Protein AF-A0A1C6FDR5-F1 (afdb_monomer)

Sequence (258 aa):
MIMMTKYDLEPIVKTYYDALEEGNILGRKCQRCGHMEFPPYLCCNTCGCLDTEWVNLNHIRGVVKQVLPTVGAFGDPDFRKAHGDYWAVEVVLPDIDPFNTSLLHIDPDKYTEFAEKIRKEDVYVKPLLIQDEDTKVLVWELEEDSEFKKIPVITKSVEKEEVSPKAEEKTADAEGKGEPVNDEIARTVIACAAEAYGVDASEITLSTDIRENLSNESMKMIVMISQIEDELDATIEIQEASLLNTIKDFVEKVKEKL

Radius of gyration: 24.1 Å; Cα contacts (8 Å, |Δi|>4): 373; chains: 1; bounding box: 49×51×71 Å

Nearest PDB structures (foldseek):
  1x3o-assembly1_A  TM=9.422E-01  e=2.679E-04  Thermus thermophilus HB8
  6lvu-assembly2_B  TM=9.183E-01  e=2.390E-04  Thermotoga maritima MSB8
  3eje-assembly1_A  TM=9.187E-01  e=5.316E-04  Escherichia coli K-12
  7pdi-assembly1_A  TM=8.844E-01  e=6.681E-04  Pseudomonas putida KT2440
  3eje-assembly4_G  TM=9.208E-01  e=6.310E-04  Escherichia coli K-12

Mean predicted aligned error: 13.98 Å

pLDDT: mean 83.67, std 20.06, range [22.05, 98.06]

Secondary structure (DSSP, 8-state):
-----S-----HHHHHHHHHHTT--EEEEETTT--EESSPPSS-TTT----EEEEE-TT--EEEEEEEE-TTS---HHHHHHH---EEEEEE-TTB--EEEEE-SB-GGGHHHHHHHHHHSPEEEEEEEEE-SS-EEEEEEESS--TTB----------------------------------HHHHHHHHHHHHHHT--GGG--TT-BIIIII---HHHHHHHHHHHHHHH-----HHHHTT--BHHHHHHHHHHH-

Structure (mmCIF, N/CA/C/O backbone):
data_AF-A0A1C6FDR5-F1
#
_entry.id   AF-A0A1C6FDR5-F1
#
loop_
_atom_site.group_PDB
_atom_site.id
_atom_site.type_symbol
_atom_site.label_atom_id
_atom_site.label_alt_id
_atom_site.label_comp_id
_atom_site.label_asym_id
_atom_site.label_entity_id
_atom_site.label_seq_id
_atom_site.pdbx_PDB_ins_code
_atom_site.Cartn_x
_atom_site.Cartn_y
_atom_site.Cartn_z
_atom_site.occupancy
_atom_site.B_iso_or_equiv
_atom_site.auth_seq_id
_atom_site.auth_comp_id
_atom_site.auth_asym_id
_atom_site.auth_atom_id
_atom_site.pdbx_PDB_model_num
ATOM 1 N N . MET A 1 1 ? -1.188 -33.695 -33.031 1.00 40.22 1 MET A N 1
ATOM 2 C CA . MET A 1 1 ? -1.212 -32.266 -33.406 1.00 40.22 1 MET A CA 1
ATOM 3 C C . MET A 1 1 ? -2.224 -31.604 -32.498 1.00 40.22 1 MET A C 1
ATOM 5 O O . MET A 1 1 ? -3.401 -31.918 -32.609 1.00 40.22 1 MET A O 1
ATOM 9 N N . ILE A 1 2 ? -1.765 -30.821 -31.526 1.00 50.19 2 ILE A N 1
ATOM 10 C CA . ILE A 1 2 ? -2.657 -30.082 -30.628 1.00 50.19 2 ILE A CA 1
ATOM 11 C C . ILE A 1 2 ? -3.242 -28.937 -31.459 1.00 50.19 2 ILE A C 1
ATOM 13 O O . ILE A 1 2 ? -2.493 -28.209 -32.108 1.00 50.19 2 ILE A O 1
ATOM 17 N N . MET A 1 3 ? -4.572 -28.842 -31.521 1.00 49.19 3 MET A N 1
ATOM 18 C CA . MET A 1 3 ? -5.258 -27.711 -32.143 1.00 49.19 3 MET A CA 1
ATOM 19 C C . MET A 1 3 ? -4.909 -26.458 -31.338 1.00 49.19 3 MET A C 1
ATOM 21 O O . MET A 1 3 ? -5.473 -26.250 -30.268 1.00 49.19 3 MET A O 1
ATOM 25 N N . MET A 1 4 ? -3.976 -25.643 -31.832 1.00 45.25 4 MET A N 1
ATOM 26 C CA . MET A 1 4 ? -3.791 -24.291 -31.312 1.00 45.25 4 MET A CA 1
ATOM 27 C C . MET A 1 4 ? -5.078 -23.519 -31.596 1.00 45.25 4 MET A C 1
ATOM 29 O O . MET A 1 4 ? -5.462 -23.316 -32.752 1.00 45.25 4 MET A O 1
ATOM 33 N N . THR A 1 5 ? -5.786 -23.137 -30.539 1.00 57.25 5 THR A N 1
ATOM 34 C CA . THR A 1 5 ? -6.851 -22.144 -30.629 1.00 57.25 5 THR A CA 1
ATOM 35 C C . THR A 1 5 ? -6.268 -20.844 -31.180 1.00 57.25 5 THR A C 1
ATOM 37 O O . THR A 1 5 ? -5.080 -20.572 -31.042 1.00 57.25 5 THR A O 1
ATOM 40 N N . LYS A 1 6 ? -7.106 -20.026 -31.827 1.00 60.50 6 LYS A N 1
ATOM 41 C CA . LYS A 1 6 ? -6.729 -18.759 -32.492 1.00 60.50 6 LYS A CA 1
ATOM 42 C C . LYS A 1 6 ? -5.900 -17.797 -31.612 1.00 60.50 6 LYS A C 1
ATOM 44 O O . LYS A 1 6 ? -5.254 -16.904 -32.151 1.00 60.50 6 LYS A O 1
ATOM 49 N N . TYR A 1 7 ? -5.917 -17.996 -30.296 1.00 63.50 7 TYR A N 1
ATOM 50 C CA . TYR A 1 7 ? -5.059 -17.348 -29.313 1.00 63.50 7 TYR A CA 1
ATOM 51 C C . TYR A 1 7 ? -4.570 -18.427 -28.336 1.00 63.50 7 TYR A C 1
ATOM 53 O O . TYR A 1 7 ? -5.393 -19.164 -27.785 1.00 63.50 7 TYR A O 1
ATOM 61 N N . ASP A 1 8 ? -3.254 -18.545 -28.178 1.00 69.69 8 ASP A N 1
ATOM 62 C CA . ASP A 1 8 ? -2.611 -19.326 -27.120 1.00 69.69 8 ASP A CA 1
ATOM 63 C C . ASP A 1 8 ? -2.337 -18.347 -25.975 1.00 69.69 8 ASP A C 1
ATOM 65 O O . ASP A 1 8 ? -1.449 -17.501 -26.072 1.00 69.69 8 ASP A O 1
ATOM 69 N N . LEU A 1 9 ? -3.226 -18.331 -24.981 1.00 76.81 9 LEU A N 1
ATOM 70 C CA . LEU A 1 9 ? -3.179 -17.373 -23.878 1.00 76.81 9 LEU A CA 1
ATOM 71 C C . LEU A 1 9 ? -2.472 -18.022 -22.692 1.00 76.81 9 LEU A C 1
ATOM 73 O O . LEU A 1 9 ? -2.942 -19.026 -22.158 1.00 76.81 9 LEU A O 1
ATOM 77 N N . GLU A 1 10 ? -1.365 -17.430 -22.261 1.00 84.12 10 GLU A N 1
ATOM 78 C CA . GLU A 1 10 ? -0.638 -17.895 -21.083 1.00 84.12 10 GLU A CA 1
ATOM 79 C C . GLU A 1 10 ? -1.291 -17.428 -19.765 1.00 84.12 10 GLU A C 1
ATOM 81 O O . GLU A 1 10 ? -1.907 -16.358 -19.712 1.00 84.12 10 GLU A O 1
ATOM 86 N N . PRO A 1 11 ? -1.166 -18.201 -18.670 1.00 89.94 11 PRO A N 1
ATOM 87 C CA . PRO A 1 11 ? -1.784 -17.885 -17.383 1.00 89.94 11 PRO A CA 1
ATOM 88 C C . PRO A 1 11 ? -0.973 -16.841 -16.590 1.00 89.94 11 PRO A C 1
ATOM 90 O O . PRO A 1 11 ? -0.367 -17.148 -15.569 1.00 89.94 11 PRO A O 1
ATOM 93 N N . ILE A 1 12 ? -1.001 -15.587 -17.044 1.00 93.06 12 ILE A N 1
ATOM 94 C CA . ILE A 1 12 ? -0.184 -14.458 -16.545 1.00 93.06 12 ILE A CA 1
ATOM 95 C C . ILE A 1 12 ? -0.203 -14.314 -15.024 1.00 93.06 12 ILE A C 1
ATOM 97 O O . ILE A 1 12 ? 0.846 -14.258 -14.387 1.00 93.06 12 ILE A O 1
ATOM 101 N N . VAL A 1 13 ? -1.404 -14.264 -14.444 1.00 92.62 13 VAL A N 1
ATOM 102 C CA . VAL A 1 13 ? -1.592 -14.061 -13.003 1.00 92.62 13 VAL A CA 1
ATOM 103 C C . VAL A 1 13 ? -0.974 -15.216 -12.217 1.00 92.62 13 VAL A C 1
ATOM 105 O O . VAL A 1 13 ? -0.275 -14.983 -11.236 1.00 92.62 13 VAL A O 1
ATOM 108 N N . LYS A 1 14 ? -1.165 -16.459 -12.679 1.00 93.44 14 LYS A N 1
ATOM 109 C CA . LYS A 1 14 ? -0.572 -17.635 -12.036 1.00 93.44 14 LYS A CA 1
ATOM 110 C C . LYS A 1 14 ? 0.954 -17.568 -12.096 1.00 93.44 14 LYS A C 1
ATOM 112 O O . LYS A 1 14 ? 1.588 -17.700 -11.061 1.00 93.44 14 LYS A O 1
ATOM 117 N N . THR A 1 15 ? 1.525 -17.302 -13.273 1.00 94.75 15 THR A N 1
ATOM 118 C CA . THR A 1 15 ? 2.980 -17.180 -13.448 1.00 94.75 15 THR A CA 1
ATOM 119 C C . THR A 1 15 ? 3.577 -16.111 -12.533 1.00 94.75 15 THR A C 1
ATOM 121 O O . THR A 1 15 ? 4.620 -16.339 -11.929 1.00 94.75 15 THR A O 1
ATOM 124 N N . TYR A 1 16 ? 2.908 -14.963 -12.387 1.00 95.19 16 TYR A N 1
ATOM 125 C CA . TYR A 1 16 ? 3.351 -13.902 -11.485 1.00 95.19 16 TYR A CA 1
ATOM 126 C C . TYR A 1 16 ? 3.370 -14.356 -10.020 1.00 95.19 16 TYR A C 1
ATOM 128 O O . TYR A 1 16 ? 4.391 -14.212 -9.355 1.00 95.19 16 TYR A O 1
ATOM 136 N N . TYR A 1 17 ? 2.284 -14.952 -9.519 1.00 93.12 17 TYR A N 1
ATOM 137 C CA . TYR A 1 17 ? 2.233 -15.415 -8.128 1.00 93.12 17 TYR A CA 1
ATOM 138 C C . TYR A 1 17 ? 3.118 -16.638 -7.857 1.00 93.12 17 TYR A C 1
ATOM 140 O O . TYR A 1 17 ? 3.631 -16.756 -6.745 1.00 93.12 17 TYR A O 1
ATOM 148 N N . ASP A 1 18 ? 3.316 -17.529 -8.830 1.00 93.94 18 ASP A N 1
ATOM 149 C CA . ASP A 1 18 ? 4.297 -18.617 -8.729 1.00 93.94 18 ASP A CA 1
ATOM 150 C C . ASP A 1 18 ? 5.712 -18.032 -8.588 1.00 93.94 18 ASP A C 1
ATOM 152 O O . ASP A 1 18 ? 6.460 -18.424 -7.701 1.00 93.94 18 ASP A O 1
ATOM 156 N N . ALA A 1 19 ? 6.063 -17.028 -9.398 1.00 93.88 19 ALA A N 1
ATOM 157 C CA . ALA A 1 19 ? 7.356 -16.361 -9.291 1.00 93.88 19 ALA A CA 1
ATOM 158 C C . ALA A 1 19 ? 7.522 -15.636 -7.949 1.00 93.88 19 ALA A C 1
ATOM 160 O O . ALA A 1 19 ? 8.585 -15.734 -7.337 1.00 93.88 19 ALA A O 1
ATOM 161 N N . LEU A 1 20 ? 6.468 -14.972 -7.456 1.00 93.38 20 LEU A N 1
ATOM 162 C CA . LEU A 1 20 ? 6.491 -14.349 -6.134 1.00 93.38 20 LEU A CA 1
ATOM 163 C C . LEU A 1 20 ? 6.767 -15.372 -5.030 1.00 93.38 20 LEU A C 1
ATOM 165 O O . LEU A 1 20 ? 7.449 -15.011 -4.083 1.00 93.38 20 LEU A O 1
ATOM 169 N N . GLU A 1 21 ? 6.281 -16.616 -5.142 1.00 90.81 21 GLU A N 1
ATOM 170 C CA . GLU A 1 21 ? 6.572 -17.710 -4.193 1.00 90.81 21 GLU A CA 1
ATOM 171 C C . GLU A 1 21 ? 8.073 -18.023 -4.152 1.00 90.81 21 GLU A C 1
ATOM 173 O O . GLU A 1 21 ? 8.668 -18.194 -3.093 1.00 90.81 21 GLU A O 1
ATOM 178 N N . GLU A 1 22 ? 8.713 -18.015 -5.319 1.00 92.00 22 GLU A N 1
ATOM 179 C CA . GLU A 1 22 ? 10.147 -18.256 -5.485 1.00 92.00 22 GLU A CA 1
ATOM 180 C C . GLU A 1 22 ? 11.015 -17.039 -5.111 1.00 92.00 22 GLU A C 1
ATOM 182 O O . GLU A 1 22 ? 12.231 -17.055 -5.312 1.00 92.00 22 GLU A O 1
ATOM 187 N N . GLY A 1 23 ? 10.410 -15.966 -4.590 1.00 91.56 23 GLY A N 1
ATOM 188 C CA . GLY A 1 23 ? 11.104 -14.724 -4.250 1.00 91.56 23 GLY A CA 1
ATOM 189 C C . GLY A 1 23 ? 11.430 -13.850 -5.466 1.00 91.56 23 GLY A C 1
ATOM 190 O O . GLY A 1 23 ? 12.292 -12.974 -5.386 1.00 91.56 23 GLY A O 1
ATOM 191 N N . ASN A 1 24 ? 10.770 -14.092 -6.601 1.00 94.12 24 ASN A N 1
ATOM 192 C CA . ASN A 1 24 ? 10.984 -13.380 -7.853 1.00 94.12 24 ASN A CA 1
ATOM 193 C C . ASN A 1 24 ? 9.825 -12.436 -8.178 1.00 94.12 24 ASN A C 1
ATOM 195 O O . ASN A 1 24 ? 8.652 -12.781 -8.102 1.00 94.12 24 ASN A O 1
ATOM 199 N N . ILE A 1 25 ? 10.168 -11.241 -8.634 1.00 95.44 25 ILE A N 1
ATOM 200 C CA . ILE A 1 25 ? 9.240 -10.218 -9.089 1.00 95.44 25 ILE A CA 1
ATOM 201 C C . ILE A 1 25 ? 9.363 -10.145 -10.596 1.00 95.44 25 ILE A C 1
ATOM 203 O O . ILE A 1 25 ? 10.441 -9.881 -11.133 1.00 95.44 25 ILE A O 1
ATOM 207 N N . LEU A 1 26 ? 8.247 -10.366 -11.279 1.00 95.94 26 LEU A N 1
ATOM 208 C CA . LEU A 1 26 ? 8.199 -10.349 -12.731 1.00 95.94 26 LEU A CA 1
ATOM 209 C C . LEU A 1 26 ? 7.323 -9.210 -13.247 1.00 95.94 26 LEU A C 1
ATOM 211 O O . LEU A 1 26 ? 6.248 -8.942 -12.715 1.00 95.94 26 LEU A O 1
ATOM 215 N N . GLY A 1 27 ? 7.776 -8.582 -14.327 1.00 95.94 27 GLY A N 1
ATOM 216 C CA . GLY A 1 27 ? 6.953 -7.763 -15.214 1.00 95.94 27 GLY A CA 1
ATOM 217 C C . GLY A 1 27 ? 6.926 -8.363 -16.614 1.00 95.94 27 GLY A C 1
ATOM 218 O O . GLY A 1 27 ? 7.471 -9.449 -16.847 1.00 95.94 27 GLY A O 1
ATOM 219 N N . ARG A 1 28 ? 6.335 -7.645 -17.571 1.00 95.94 28 ARG A N 1
ATOM 220 C CA . ARG A 1 28 ? 6.354 -8.052 -18.983 1.00 95.94 28 ARG A CA 1
ATOM 221 C C . ARG A 1 28 ? 6.866 -6.951 -19.886 1.00 95.94 28 ARG A C 1
ATOM 223 O O . ARG A 1 28 ? 6.346 -5.847 -19.859 1.00 95.94 28 ARG A O 1
ATOM 230 N N . LYS A 1 29 ? 7.815 -7.264 -20.760 1.00 96.75 29 LYS A N 1
ATOM 231 C CA . LYS A 1 29 ? 8.329 -6.327 -21.757 1.00 96.75 29 LYS A CA 1
ATOM 232 C C . LYS A 1 29 ? 7.673 -6.543 -23.107 1.00 96.75 29 LYS A C 1
ATOM 234 O O . LYS A 1 29 ? 7.691 -7.647 -23.650 1.00 96.75 29 LYS A O 1
ATOM 239 N N . CYS A 1 30 ? 7.144 -5.481 -23.697 1.00 96.69 30 CYS A N 1
ATOM 240 C CA . CYS A 1 30 ? 6.608 -5.510 -25.048 1.00 96.69 30 CYS A CA 1
ATOM 241 C C . CYS A 1 30 ? 7.713 -5.686 -26.096 1.00 96.69 30 CYS A C 1
ATOM 243 O O . CYS A 1 30 ? 8.581 -4.825 -26.235 1.00 96.69 30 CYS A O 1
ATOM 245 N N . GLN A 1 31 ? 7.615 -6.734 -26.921 1.00 95.94 31 GLN A N 1
ATOM 246 C CA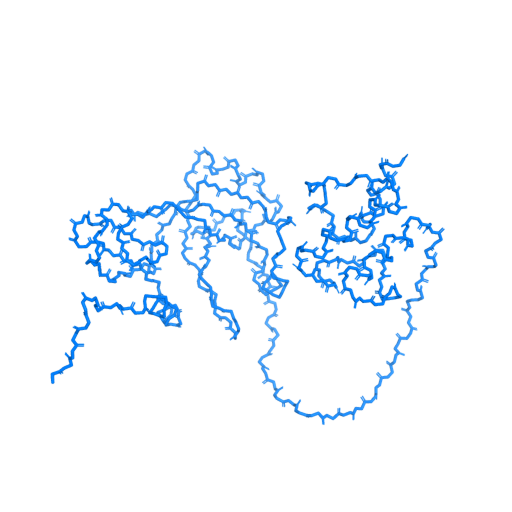 . GLN A 1 31 ? 8.570 -6.989 -28.009 1.00 95.94 31 GLN A CA 1
ATOM 247 C C . GLN A 1 31 ? 8.485 -5.959 -29.145 1.00 95.94 31 GLN A C 1
ATOM 249 O O . GLN A 1 31 ? 9.426 -5.790 -29.916 1.00 95.94 31 GLN A O 1
ATOM 254 N N . ARG A 1 32 ? 7.359 -5.243 -29.260 1.00 96.50 32 ARG A N 1
ATOM 255 C CA . ARG A 1 32 ? 7.149 -4.244 -30.317 1.00 96.50 32 ARG A CA 1
ATOM 256 C C . ARG A 1 32 ? 7.697 -2.867 -29.963 1.00 96.50 32 ARG A C 1
ATOM 258 O O . ARG A 1 32 ? 8.344 -2.248 -30.799 1.00 96.50 32 ARG A O 1
ATOM 265 N N . CYS A 1 33 ? 7.363 -2.354 -28.781 1.00 96.81 33 CYS A N 1
ATOM 266 C CA . CYS A 1 33 ? 7.676 -0.971 -28.402 1.00 96.81 33 CYS A CA 1
ATOM 267 C C . CYS A 1 33 ? 8.644 -0.851 -27.220 1.00 96.81 33 CYS A C 1
ATOM 269 O O . CYS A 1 33 ? 9.087 0.250 -26.922 1.00 96.81 33 CYS A O 1
ATOM 271 N N . GLY A 1 34 ? 8.985 -1.960 -26.559 1.00 96.25 34 GLY A N 1
ATOM 272 C CA . GLY A 1 34 ? 9.912 -1.981 -25.429 1.00 96.25 34 GLY A CA 1
ATOM 273 C C . GLY A 1 34 ? 9.320 -1.558 -24.084 1.00 96.25 34 GLY A C 1
ATOM 274 O O . GLY A 1 34 ? 9.999 -1.763 -23.083 1.00 96.25 34 GLY A O 1
ATOM 275 N N . HIS A 1 35 ? 8.092 -1.026 -24.048 1.00 96.94 35 HIS A N 1
ATOM 276 C CA . HIS A 1 35 ? 7.404 -0.660 -22.806 1.00 96.94 35 HIS A CA 1
ATOM 277 C C . HIS A 1 35 ? 7.226 -1.866 -21.877 1.00 96.94 35 HIS A C 1
ATOM 279 O O . HIS A 1 35 ? 7.051 -2.999 -22.345 1.00 96.94 35 HIS A O 1
ATOM 285 N N . MET A 1 36 ? 7.284 -1.609 -20.574 1.00 96.81 36 MET A N 1
ATOM 286 C CA . MET A 1 36 ? 7.238 -2.615 -19.527 1.00 96.81 36 MET A CA 1
ATOM 287 C C . MET A 1 36 ? 5.907 -2.528 -18.778 1.00 96.81 36 MET A C 1
ATOM 289 O O . MET A 1 36 ? 5.551 -1.496 -18.228 1.00 96.81 36 MET A O 1
ATOM 293 N N . GLU A 1 37 ? 5.191 -3.641 -18.722 1.00 95.81 37 GLU A N 1
ATOM 294 C CA . GLU A 1 37 ? 3.940 -3.789 -17.993 1.00 95.81 37 GLU A CA 1
ATOM 295 C C . GLU A 1 37 ? 4.217 -4.309 -16.587 1.00 95.81 37 GLU A C 1
ATOM 297 O O . GLU A 1 37 ? 4.761 -5.412 -16.407 1.00 95.81 37 GLU A O 1
ATOM 302 N N . PHE A 1 38 ? 3.811 -3.525 -15.595 1.00 95.62 38 PHE A N 1
ATOM 303 C CA . PHE A 1 38 ? 3.8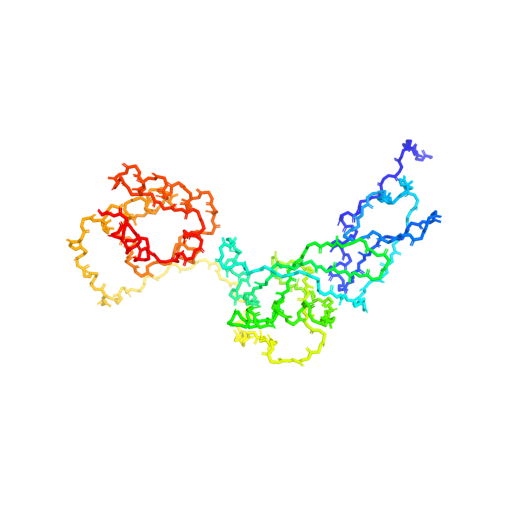21 -3.925 -14.201 1.00 95.62 38 PHE A CA 1
ATOM 304 C C . PHE A 1 38 ? 2.698 -3.209 -13.420 1.00 95.62 38 PHE A C 1
ATOM 306 O O . PHE A 1 38 ? 2.637 -1.982 -13.462 1.00 95.62 38 PHE A O 1
ATOM 313 N N . PRO A 1 39 ? 1.825 -3.934 -12.691 1.00 92.50 39 PRO A N 1
ATOM 314 C CA . PRO A 1 39 ? 1.689 -5.395 -12.676 1.00 92.50 39 PRO A CA 1
ATOM 315 C C . PRO A 1 39 ? 1.480 -5.990 -14.085 1.00 92.50 39 PRO A C 1
ATOM 317 O O . PRO A 1 39 ? 1.126 -5.265 -15.013 1.00 92.50 39 PRO A O 1
ATOM 320 N N . PRO A 1 40 ? 1.758 -7.285 -14.305 1.00 92.81 40 PRO A N 1
ATOM 321 C CA . PRO A 1 40 ? 1.794 -7.840 -15.655 1.00 92.81 40 PRO A CA 1
ATOM 322 C C . PRO A 1 40 ? 0.396 -7.907 -16.300 1.00 92.81 40 PRO A C 1
ATOM 324 O O . PRO A 1 40 ? -0.509 -8.561 -15.781 1.00 92.81 40 PRO A O 1
ATOM 327 N N . TYR A 1 41 ? 0.245 -7.289 -17.476 1.00 91.12 41 TYR A N 1
ATOM 328 C CA . TYR A 1 41 ? -0.981 -7.298 -18.290 1.00 91.12 41 TYR A CA 1
ATOM 329 C C . TYR A 1 41 ? -0.910 -8.273 -19.476 1.00 91.12 41 TYR A C 1
ATOM 331 O O . TYR A 1 41 ? 0.159 -8.737 -19.866 1.00 91.12 41 TYR A O 1
ATOM 339 N N . LEU A 1 42 ? -2.068 -8.581 -20.075 1.00 89.69 42 LEU A N 1
ATOM 340 C CA . LEU A 1 42 ? -2.168 -9.450 -21.259 1.00 89.69 42 LEU A CA 1
ATOM 341 C C . LEU A 1 42 ? -1.613 -8.821 -22.536 1.00 89.69 42 LEU A C 1
ATOM 343 O O . LEU A 1 42 ? -1.036 -9.510 -23.374 1.00 89.69 42 LEU A O 1
ATOM 347 N N . CYS A 1 43 ? -1.826 -7.527 -22.710 1.00 91.75 43 CYS A N 1
ATOM 348 C CA . CYS A 1 43 ? -1.329 -6.779 -23.848 1.00 91.75 43 CYS A CA 1
ATOM 349 C C . CYS A 1 43 ? -0.588 -5.547 -23.355 1.00 91.75 43 CYS A C 1
ATOM 351 O O . CYS A 1 43 ? -0.802 -5.083 -22.239 1.00 91.75 43 CYS A O 1
ATOM 353 N N . CYS A 1 44 ? 0.266 -5.015 -24.221 1.00 95.00 44 CYS A N 1
ATOM 354 C CA . CYS A 1 44 ? 0.917 -3.751 -23.953 1.00 95.00 44 CYS A CA 1
ATOM 355 C C . CYS A 1 44 ? -0.112 -2.608 -23.950 1.00 95.00 44 CYS A C 1
ATOM 357 O O . CYS A 1 44 ? -0.749 -2.367 -24.980 1.00 95.00 44 CYS A O 1
ATOM 359 N N . ASN A 1 45 ? -0.229 -1.874 -22.848 1.00 94.38 45 ASN A N 1
ATOM 360 C CA . ASN A 1 45 ? -1.108 -0.720 -22.685 1.00 94.38 45 ASN A CA 1
ATOM 361 C C . ASN A 1 45 ? -0.702 0.456 -23.587 1.00 94.38 45 ASN A C 1
ATOM 363 O O . ASN A 1 45 ? -1.557 1.227 -24.018 1.00 94.38 45 ASN A O 1
ATOM 367 N N . THR A 1 46 ? 0.573 0.554 -23.982 1.00 96.00 46 THR A N 1
ATOM 368 C CA . THR A 1 46 ? 1.039 1.600 -24.908 1.00 96.00 46 THR A CA 1
ATOM 369 C C . THR A 1 46 ? 0.648 1.346 -26.369 1.00 96.00 46 THR A C 1
ATOM 371 O O . THR A 1 46 ? 0.282 2.276 -27.085 1.00 96.00 46 THR A O 1
ATOM 374 N N . CYS A 1 47 ? 0.776 0.106 -26.868 1.00 96.44 47 CYS A N 1
ATOM 375 C CA . CYS A 1 47 ? 0.666 -0.182 -28.312 1.00 96.44 47 CYS A CA 1
ATOM 376 C C . CYS A 1 47 ? -0.273 -1.339 -28.696 1.00 96.44 47 CYS A C 1
ATOM 378 O O . CYS A 1 47 ? -0.385 -1.673 -29.880 1.00 96.44 47 CYS A O 1
ATOM 380 N N . GLY A 1 48 ? -0.909 -1.989 -27.719 1.00 93.94 48 GLY A N 1
ATOM 381 C CA . GLY A 1 48 ? -1.836 -3.107 -27.915 1.00 93.94 48 GLY A CA 1
ATOM 382 C C . GLY A 1 48 ? -1.187 -4.414 -28.385 1.00 93.94 48 GLY A C 1
ATOM 383 O O . GLY A 1 48 ? -1.888 -5.328 -28.816 1.00 93.94 48 GLY A O 1
ATOM 384 N N . CYS A 1 49 ? 0.146 -4.522 -28.368 1.00 93.12 49 CYS A N 1
ATOM 385 C CA . CYS A 1 49 ? 0.846 -5.743 -28.769 1.00 93.12 49 CYS A CA 1
ATOM 386 C C . CYS A 1 49 ? 0.643 -6.855 -27.732 1.00 93.12 49 CYS A C 1
ATOM 388 O O . CYS A 1 49 ? 0.844 -6.627 -26.543 1.00 93.12 49 CYS A O 1
ATOM 390 N N . LEU A 1 50 ? 0.281 -8.052 -28.198 1.00 91.38 50 LEU A N 1
ATOM 391 C CA . LEU A 1 50 ? 0.164 -9.257 -27.365 1.00 91.38 50 LEU A CA 1
ATOM 392 C C . LEU A 1 50 ? 1.510 -9.974 -27.184 1.00 91.38 50 LEU A C 1
ATOM 394 O O . LEU A 1 50 ? 1.692 -10.712 -26.224 1.00 91.38 50 LEU A O 1
ATOM 398 N N . ASP A 1 51 ? 2.456 -9.742 -28.097 1.00 92.00 51 ASP A N 1
ATOM 399 C CA . ASP A 1 51 ? 3.797 -10.319 -28.025 1.00 92.00 51 ASP A CA 1
ATOM 400 C C . ASP A 1 51 ? 4.639 -9.569 -26.983 1.00 92.00 51 ASP A C 1
ATOM 402 O O . ASP A 1 51 ? 5.021 -8.402 -27.169 1.00 92.00 51 ASP A O 1
ATOM 406 N N . THR A 1 52 ? 4.834 -10.224 -25.844 1.00 93.19 52 THR A N 1
ATOM 407 C CA . THR A 1 52 ? 5.501 -9.698 -24.653 1.00 93.19 52 THR A CA 1
ATOM 408 C C . THR A 1 52 ? 6.279 -10.826 -23.974 1.00 93.19 52 THR A C 1
ATOM 410 O O . THR A 1 52 ? 5.828 -11.970 -23.967 1.00 93.19 52 THR A O 1
ATOM 413 N N . GLU A 1 53 ? 7.422 -10.506 -23.371 1.00 95.06 53 GLU A N 1
ATOM 414 C CA . GLU A 1 53 ? 8.281 -11.474 -22.677 1.00 95.06 53 GLU A CA 1
ATOM 415 C C . GLU A 1 53 ? 8.380 -11.172 -21.179 1.00 95.06 53 GLU A C 1
ATOM 417 O O . GLU A 1 53 ? 8.270 -10.018 -20.763 1.00 95.06 53 GLU A O 1
ATOM 422 N N . TRP A 1 54 ? 8.611 -12.202 -20.367 1.00 96.50 54 TRP A N 1
ATOM 423 C CA . TRP A 1 54 ? 8.837 -12.048 -18.932 1.00 96.50 54 TRP A CA 1
ATOM 424 C C . TRP A 1 54 ? 10.202 -11.429 -18.639 1.00 96.50 54 TRP A C 1
ATOM 426 O O . TRP A 1 54 ? 11.211 -11.784 -19.245 1.00 96.50 54 TRP A O 1
ATOM 436 N N . VAL A 1 55 ? 10.233 -10.528 -17.663 1.00 95.94 55 VAL A N 1
ATOM 437 C CA . VAL A 1 55 ? 11.432 -9.790 -17.254 1.00 95.94 55 VAL A CA 1
ATOM 438 C C . VAL A 1 55 ? 11.515 -9.725 -15.736 1.00 95.94 55 VAL A C 1
ATOM 440 O O . VAL A 1 55 ? 10.506 -9.530 -15.059 1.00 95.94 55 VAL A O 1
ATOM 443 N N . ASN A 1 56 ? 12.723 -9.908 -15.202 1.00 95.44 56 ASN A N 1
ATOM 444 C CA . ASN A 1 56 ? 12.981 -9.891 -13.765 1.00 95.44 56 ASN A CA 1
ATOM 445 C C . ASN A 1 56 ? 13.103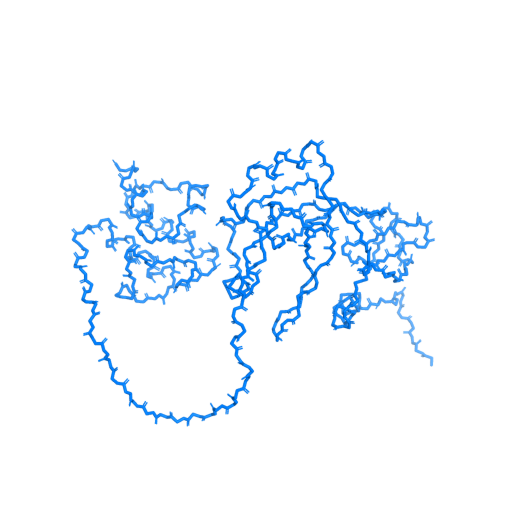 -8.449 -13.251 1.00 95.44 56 ASN A C 1
ATOM 447 O O . ASN A 1 56 ? 13.838 -7.645 -13.824 1.00 95.44 56 ASN A O 1
ATOM 451 N N . LEU A 1 57 ? 12.401 -8.154 -12.159 1.00 96.06 57 LEU A N 1
ATOM 452 C CA . LEU A 1 57 ? 12.349 -6.848 -11.506 1.00 96.06 57 LEU A CA 1
ATOM 453 C C . LEU A 1 57 ? 12.818 -6.901 -10.041 1.00 96.06 57 LEU A C 1
ATOM 455 O O . LEU A 1 57 ? 12.574 -5.959 -9.295 1.00 96.06 57 LEU A O 1
ATOM 459 N N . ASN A 1 58 ? 13.506 -7.963 -9.606 1.00 93.69 58 ASN A N 1
ATOM 460 C CA . ASN A 1 58 ? 13.872 -8.191 -8.196 1.00 93.69 58 ASN A CA 1
ATOM 461 C C . ASN A 1 58 ? 14.652 -7.028 -7.564 1.00 93.69 58 ASN A C 1
ATOM 463 O O . ASN A 1 58 ? 14.582 -6.807 -6.359 1.00 93.69 58 ASN A O 1
ATOM 467 N N . HIS A 1 59 ? 15.419 -6.301 -8.374 1.00 93.25 59 HIS A N 1
ATOM 468 C CA . HIS A 1 59 ? 16.267 -5.193 -7.935 1.00 93.25 59 HIS A CA 1
ATOM 469 C C . HIS A 1 59 ? 15.848 -3.857 -8.551 1.00 93.25 59 HIS A C 1
ATOM 471 O O . HIS A 1 59 ? 16.660 -2.933 -8.631 1.00 93.25 59 HIS A O 1
ATOM 477 N N . ILE A 1 60 ? 14.607 -3.756 -9.038 1.00 95.81 60 ILE A N 1
ATOM 478 C CA . ILE A 1 60 ? 14.113 -2.490 -9.565 1.00 95.81 60 ILE A CA 1
ATOM 479 C C . ILE A 1 60 ? 14.011 -1.463 -8.438 1.00 95.81 60 ILE A C 1
ATOM 481 O O . ILE A 1 60 ? 13.704 -1.792 -7.294 1.00 95.81 60 ILE A O 1
ATOM 485 N N . ARG A 1 61 ? 14.278 -0.207 -8.777 1.00 96.50 61 ARG A N 1
ATOM 486 C CA . ARG A 1 61 ? 14.135 0.930 -7.871 1.00 96.50 61 ARG A CA 1
ATOM 487 C C . ARG A 1 61 ? 12.992 1.792 -8.364 1.00 96.50 61 ARG A C 1
ATOM 489 O O . ARG A 1 61 ? 12.891 2.041 -9.566 1.00 96.50 61 ARG A O 1
ATOM 496 N N . GLY A 1 62 ? 12.155 2.232 -7.437 1.00 97.12 62 GLY A N 1
ATOM 497 C CA . GLY A 1 62 ? 11.049 3.132 -7.716 1.00 97.12 62 GLY A CA 1
ATOM 498 C C . GLY A 1 62 ? 11.187 4.461 -7.017 1.00 97.12 62 GLY A C 1
ATOM 499 O O . GLY A 1 62 ? 11.971 4.605 -6.083 1.00 97.12 62 GLY A O 1
ATOM 500 N N . VAL A 1 63 ? 10.402 5.424 -7.479 1.00 98.06 63 VAL A N 1
ATOM 501 C CA . VAL A 1 63 ? 10.261 6.731 -6.845 1.00 98.06 63 VAL A CA 1
ATOM 502 C C . VAL A 1 63 ? 8.814 6.912 -6.426 1.00 98.06 63 VAL A C 1
ATOM 504 O O . VAL A 1 63 ? 7.906 6.727 -7.239 1.00 98.06 63 VAL A O 1
ATOM 507 N N . VAL A 1 64 ? 8.597 7.292 -5.171 1.00 97.88 64 VAL A N 1
ATOM 508 C CA . VAL A 1 64 ? 7.263 7.645 -4.674 1.00 97.88 64 VAL A CA 1
ATOM 509 C C . VAL A 1 64 ? 6.891 9.029 -5.195 1.00 97.88 64 VAL A C 1
ATOM 511 O O . VAL A 1 64 ? 7.666 9.972 -5.038 1.00 97.88 64 VAL A O 1
ATOM 514 N N . LYS A 1 65 ? 5.713 9.165 -5.812 1.00 96.56 65 LYS A N 1
ATOM 515 C CA . LYS A 1 65 ? 5.207 10.454 -6.324 1.00 96.56 65 LYS A CA 1
ATOM 516 C C . LYS A 1 65 ? 4.021 11.000 -5.544 1.00 96.56 65 LYS A C 1
ATOM 518 O O . LYS A 1 65 ? 3.870 12.217 -5.437 1.00 96.56 65 LYS A O 1
ATOM 523 N N . GLN A 1 66 ? 3.237 10.123 -4.932 1.00 95.50 66 GLN A N 1
ATOM 524 C CA . GLN A 1 66 ? 2.135 10.500 -4.059 1.00 95.50 66 GLN A CA 1
ATOM 525 C C . GLN A 1 66 ? 2.049 9.533 -2.881 1.00 95.50 66 GLN A C 1
ATOM 527 O O . GLN A 1 66 ? 2.388 8.360 -3.014 1.00 95.50 66 GLN A O 1
ATOM 532 N N . VAL A 1 67 ? 1.586 10.033 -1.737 1.00 94.88 67 VAL A N 1
ATOM 533 C CA . VAL A 1 67 ? 1.330 9.249 -0.527 1.00 94.88 67 VAL A CA 1
ATOM 534 C C . VAL A 1 67 ? -0.011 9.656 0.072 1.00 94.88 67 VAL A C 1
ATOM 536 O O . VAL A 1 67 ? -0.378 10.832 0.034 1.00 94.88 67 VAL A O 1
ATOM 539 N N . LEU A 1 68 ? -0.739 8.684 0.610 1.00 91.62 68 LEU A N 1
ATOM 540 C CA . LEU A 1 68 ? -1.998 8.854 1.321 1.00 91.62 68 LEU A CA 1
ATOM 541 C C . LEU A 1 68 ? -1.978 7.989 2.591 1.00 91.62 68 LEU A C 1
ATOM 543 O O . LEU A 1 68 ? -1.576 6.822 2.527 1.00 91.62 68 LEU A O 1
ATOM 547 N N . PRO A 1 69 ? -2.423 8.524 3.740 1.00 87.00 69 PRO A N 1
ATOM 548 C CA . PRO A 1 69 ? -2.480 7.761 4.972 1.00 87.00 69 PRO A CA 1
ATOM 549 C C . PRO A 1 69 ? -3.665 6.793 4.907 1.00 87.00 69 PRO A C 1
ATOM 551 O O . PRO A 1 69 ? -4.726 7.126 4.378 1.00 87.00 69 PRO A O 1
ATOM 554 N N . THR A 1 70 ? -3.514 5.600 5.477 1.00 80.56 70 THR A N 1
ATOM 555 C CA . THR A 1 70 ? -4.560 4.561 5.476 1.00 80.56 70 THR A CA 1
ATOM 556 C C . THR A 1 70 ? -5.301 4.459 6.803 1.00 80.56 70 THR A C 1
ATOM 558 O O . THR A 1 70 ? -5.974 3.461 7.049 1.00 80.56 70 THR A O 1
ATOM 561 N N . VAL A 1 71 ? -5.220 5.495 7.644 1.00 68.06 71 VAL A N 1
ATOM 562 C CA . VAL A 1 71 ? -5.890 5.559 8.957 1.00 68.06 71 VAL A CA 1
ATOM 563 C C . VAL A 1 71 ? -7.408 5.345 8.819 1.00 68.06 71 VAL A C 1
ATOM 565 O O . VAL A 1 71 ? -8.009 4.660 9.636 1.00 68.06 71 VAL A O 1
ATOM 568 N N . GLY A 1 72 ? -8.008 5.820 7.721 1.00 61.88 72 GLY A N 1
ATOM 569 C CA . GLY A 1 72 ? -9.418 5.586 7.381 1.00 61.88 72 GLY A CA 1
ATOM 570 C C . GLY A 1 72 ? -9.695 4.376 6.481 1.00 61.88 72 GLY A C 1
ATOM 571 O O . GLY A 1 72 ? -10.854 4.076 6.200 1.00 61.88 72 GLY A O 1
ATOM 572 N N . ALA A 1 73 ? -8.656 3.696 5.992 1.00 66.31 73 ALA A N 1
ATOM 573 C CA . ALA A 1 73 ? -8.813 2.497 5.183 1.00 66.31 73 ALA A CA 1
ATOM 574 C C . ALA A 1 73 ? -8.871 1.282 6.108 1.00 66.31 73 ALA A C 1
ATOM 576 O O . ALA A 1 73 ? -8.020 1.104 6.983 1.00 66.31 73 ALA A O 1
ATOM 577 N N . PHE A 1 74 ? -9.876 0.440 5.905 1.00 65.19 74 PHE A N 1
ATOM 578 C CA . PHE A 1 74 ? -10.064 -0.782 6.669 1.00 65.19 74 PHE A CA 1
ATOM 579 C C . PHE A 1 74 ? -9.074 -1.857 6.208 1.00 65.19 74 PHE A C 1
ATOM 581 O O . PHE A 1 74 ? -9.414 -2.761 5.447 1.00 65.19 74 PHE A O 1
ATOM 588 N N . GLY A 1 75 ? -7.813 -1.701 6.607 1.00 74.81 75 GLY A N 1
ATOM 589 C CA . GLY A 1 75 ? -6.786 -2.709 6.382 1.00 74.81 75 GLY A CA 1
ATOM 590 C C . GLY A 1 75 ? -7.080 -3.990 7.159 1.00 74.81 75 GLY A C 1
ATOM 591 O O . GLY A 1 75 ? -7.823 -3.983 8.139 1.00 74.81 75 GLY A O 1
ATOM 592 N N . ASP A 1 76 ? -6.482 -5.091 6.720 1.00 82.44 76 ASP A N 1
ATOM 593 C CA . ASP A 1 76 ? -6.501 -6.348 7.460 1.00 82.44 76 ASP A CA 1
ATOM 594 C C . ASP A 1 76 ? -5.761 -6.201 8.814 1.00 82.44 76 ASP A C 1
ATOM 596 O O . ASP A 1 76 ? -4.582 -5.820 8.811 1.00 82.44 76 ASP A O 1
ATOM 600 N N . PRO A 1 77 ? -6.427 -6.418 9.971 1.00 82.62 77 PRO A N 1
ATOM 601 C CA . PRO A 1 77 ? -5.820 -6.233 11.288 1.00 82.62 77 PRO A CA 1
ATOM 602 C C . PRO A 1 77 ? -4.663 -7.193 11.552 1.00 82.62 77 PRO A C 1
ATOM 604 O O . PRO A 1 77 ? -3.664 -6.785 12.146 1.00 82.62 77 PRO A O 1
ATOM 607 N N . ASP A 1 78 ? -4.767 -8.440 11.089 1.00 85.25 78 ASP A N 1
ATOM 608 C CA . ASP A 1 78 ? -3.733 -9.452 11.297 1.00 85.25 78 ASP A CA 1
ATOM 609 C C . ASP A 1 78 ? -2.465 -9.089 10.523 1.00 85.25 78 ASP A C 1
ATOM 611 O O . ASP A 1 78 ? -1.369 -9.087 11.090 1.00 85.25 78 ASP A O 1
ATOM 615 N N . PHE A 1 79 ? -2.613 -8.646 9.273 1.00 86.56 79 PHE A N 1
ATOM 616 C CA . PHE A 1 79 ? -1.517 -8.098 8.485 1.00 86.56 79 PHE A CA 1
ATOM 617 C C . PHE A 1 79 ? -0.875 -6.882 9.164 1.00 86.56 79 PHE A C 1
ATOM 619 O O . PHE A 1 79 ? 0.348 -6.816 9.271 1.00 86.56 79 PHE A O 1
ATOM 626 N N . ARG A 1 80 ? -1.669 -5.923 9.664 1.00 86.31 80 ARG A N 1
ATOM 627 C CA . ARG A 1 80 ? -1.142 -4.728 10.353 1.00 86.31 80 ARG A CA 1
ATOM 628 C C . ARG A 1 80 ? -0.414 -5.071 11.647 1.00 86.31 80 ARG A C 1
ATOM 630 O O . ARG A 1 80 ? 0.613 -4.473 11.958 1.00 86.31 80 ARG A O 1
ATOM 637 N N . LYS A 1 81 ? -0.914 -6.049 12.397 1.00 84.69 81 LYS A N 1
ATOM 638 C CA . LYS A 1 81 ? -0.271 -6.542 13.616 1.00 84.69 81 LYS A CA 1
ATOM 639 C C . LYS A 1 81 ? 1.044 -7.260 13.310 1.00 84.69 81 LYS A C 1
ATOM 641 O O .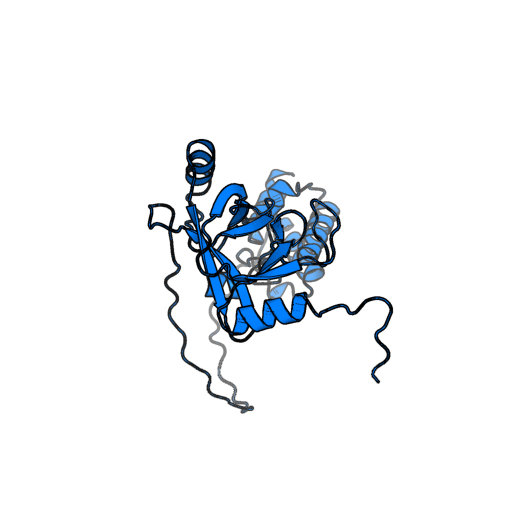 LYS A 1 81 ? 2.001 -7.118 14.070 1.00 84.69 81 LYS A O 1
ATOM 646 N N . ALA A 1 82 ? 1.087 -8.016 12.215 1.00 86.38 82 ALA A N 1
ATOM 647 C CA . ALA A 1 82 ? 2.259 -8.772 11.799 1.00 86.38 82 ALA A CA 1
ATOM 648 C C . ALA A 1 82 ? 3.334 -7.899 11.137 1.00 86.38 82 ALA A C 1
ATOM 650 O O . ALA A 1 82 ? 4.505 -8.096 11.427 1.00 86.38 82 ALA A O 1
ATOM 651 N N . HIS A 1 83 ? 2.962 -6.925 10.299 1.00 87.44 83 HIS A N 1
ATOM 652 C CA . HIS A 1 83 ? 3.900 -6.181 9.434 1.00 87.44 83 HIS A CA 1
ATOM 653 C C . HIS A 1 83 ? 3.950 -4.676 9.690 1.00 87.44 83 HIS A C 1
ATOM 655 O O . HIS A 1 83 ? 4.792 -3.974 9.126 1.00 87.44 83 HIS A O 1
ATOM 661 N N . GLY A 1 84 ? 3.088 -4.177 10.573 1.00 86.50 84 GLY A N 1
ATOM 662 C CA . GLY A 1 84 ? 2.915 -2.756 10.845 1.00 86.50 84 GLY A CA 1
ATOM 663 C C . GLY A 1 84 ? 1.894 -2.092 9.932 1.00 86.50 84 GLY A C 1
ATOM 664 O O . GLY A 1 84 ? 1.374 -2.678 8.980 1.00 86.50 84 GLY A O 1
ATOM 665 N N . ASP A 1 85 ? 1.609 -0.830 10.239 1.00 87.19 85 ASP A N 1
ATOM 666 C CA . ASP A 1 85 ? 0.780 -0.004 9.370 1.00 87.19 85 ASP A CA 1
ATOM 667 C C . ASP A 1 85 ? 1.542 0.385 8.092 1.00 87.19 85 ASP A C 1
ATOM 669 O O . ASP A 1 85 ? 2.771 0.283 8.002 1.00 87.19 85 ASP A O 1
ATOM 673 N N . TYR A 1 86 ? 0.798 0.823 7.087 1.00 91.12 86 TYR A N 1
ATOM 674 C CA . TYR A 1 86 ? 1.322 1.153 5.767 1.00 91.12 86 TYR A CA 1
ATOM 675 C C . TYR A 1 86 ? 0.723 2.456 5.252 1.00 91.12 86 TYR A C 1
ATOM 677 O O . TYR A 1 86 ? -0.240 2.969 5.799 1.00 91.12 86 TYR A O 1
ATOM 685 N N . TRP A 1 87 ? 1.279 3.013 4.180 1.00 93.12 87 TRP A N 1
ATOM 686 C CA . TRP A 1 87 ? 0.640 4.091 3.424 1.00 93.12 87 TRP A CA 1
ATOM 687 C C . TRP A 1 87 ? 0.330 3.630 2.008 1.00 93.12 87 TRP A C 1
ATOM 689 O O . TRP A 1 87 ? 1.076 2.842 1.427 1.00 93.12 87 TRP A O 1
ATOM 699 N N . ALA A 1 88 ? -0.755 4.143 1.433 1.00 93.94 88 ALA A N 1
ATOM 700 C CA . ALA A 1 88 ? -1.017 3.979 0.012 1.00 93.94 88 ALA A CA 1
ATOM 701 C C . ALA A 1 88 ? -0.144 4.976 -0.756 1.00 93.94 88 ALA A C 1
ATOM 703 O O . ALA A 1 88 ? -0.132 6.168 -0.446 1.00 93.94 88 ALA A O 1
ATOM 704 N N . VAL A 1 89 ? 0.597 4.495 -1.747 1.00 96.25 89 VAL A N 1
ATOM 705 C CA . VAL A 1 89 ? 1.538 5.297 -2.529 1.00 96.25 89 VAL A CA 1
ATOM 706 C C . VAL A 1 89 ? 1.366 5.065 -4.021 1.00 96.25 89 VAL A C 1
ATOM 708 O O . VAL A 1 89 ? 1.046 3.961 -4.451 1.00 96.25 89 VAL A O 1
ATOM 711 N N . GLU A 1 90 ? 1.641 6.101 -4.807 1.00 97.50 90 GLU A N 1
ATOM 712 C CA . GLU A 1 90 ? 1.908 5.960 -6.238 1.00 97.50 90 GLU A CA 1
ATOM 713 C C . GLU A 1 90 ? 3.421 5.815 -6.434 1.00 97.50 90 GLU A C 1
ATOM 715 O O . GLU A 1 90 ? 4.194 6.681 -6.002 1.00 97.50 90 GLU A O 1
ATOM 720 N N . VAL A 1 91 ? 3.840 4.724 -7.075 1.00 97.88 91 VAL A N 1
ATOM 721 C CA . VAL A 1 91 ? 5.244 4.432 -7.380 1.00 97.88 91 VAL A CA 1
ATOM 722 C C . VAL A 1 91 ? 5.463 4.494 -8.885 1.00 97.88 91 VAL A C 1
ATOM 724 O O . VAL A 1 91 ? 4.685 3.955 -9.671 1.00 97.88 91 VAL A O 1
ATOM 727 N N . VAL A 1 92 ? 6.564 5.131 -9.278 1.00 97.38 92 VAL A N 1
ATOM 728 C CA . VAL A 1 92 ? 7.039 5.176 -10.662 1.00 97.38 92 VAL A CA 1
ATOM 729 C C . VAL A 1 92 ? 8.312 4.351 -10.777 1.00 97.38 92 VAL A C 1
ATOM 731 O O . VAL A 1 92 ? 9.275 4.591 -10.046 1.00 97.38 92 VAL A O 1
ATOM 734 N N . LEU A 1 93 ? 8.321 3.401 -11.710 1.00 96.75 93 LEU A N 1
ATOM 735 C CA . LEU A 1 93 ? 9.482 2.580 -12.048 1.00 96.75 93 LEU A CA 1
ATOM 736 C C . LEU A 1 93 ? 9.997 2.943 -13.452 1.00 96.75 93 LEU A C 1
ATOM 738 O O . LEU A 1 93 ? 9.232 3.454 -14.269 1.00 96.75 93 LEU A O 1
ATOM 742 N N . PRO A 1 94 ? 11.279 2.685 -13.767 1.00 94.25 94 PRO A N 1
ATOM 743 C CA . PRO A 1 94 ? 11.800 2.881 -15.117 1.00 94.25 94 PRO A CA 1
ATOM 744 C C . PRO A 1 94 ? 11.001 2.097 -16.169 1.00 94.25 94 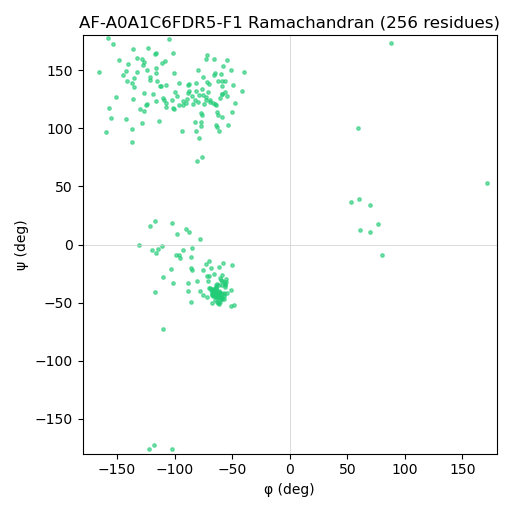PRO A C 1
ATOM 746 O O . PRO A 1 94 ? 10.775 0.900 -16.003 1.00 94.25 94 PRO A O 1
ATOM 749 N N . ASP A 1 95 ? 10.617 2.773 -17.256 1.00 92.19 95 ASP A N 1
ATOM 750 C CA . ASP A 1 95 ? 9.910 2.219 -18.425 1.00 92.19 95 ASP A CA 1
ATOM 751 C C . ASP A 1 95 ? 8.521 1.596 -18.158 1.00 92.19 95 ASP A C 1
ATOM 753 O O . ASP A 1 95 ? 7.968 0.942 -19.046 1.00 92.19 95 ASP A O 1
ATOM 757 N N . ILE A 1 96 ? 7.952 1.831 -16.971 1.00 95.94 96 ILE A N 1
ATOM 758 C CA . ILE A 1 96 ? 6.669 1.298 -16.488 1.00 95.94 96 ILE A CA 1
ATOM 759 C C . ILE A 1 96 ? 5.740 2.472 -16.144 1.00 95.94 96 ILE A C 1
ATOM 761 O O . ILE A 1 96 ? 6.186 3.484 -15.598 1.00 95.94 96 ILE A O 1
ATOM 765 N N . ASP A 1 97 ? 4.447 2.334 -16.439 1.00 95.38 97 ASP A N 1
ATOM 766 C CA . ASP A 1 97 ? 3.445 3.334 -16.055 1.00 95.38 97 ASP A CA 1
ATOM 767 C C . ASP A 1 97 ? 3.291 3.436 -14.518 1.00 95.38 97 ASP A C 1
ATOM 769 O O . ASP A 1 97 ? 3.430 2.435 -13.814 1.00 95.38 97 ASP A O 1
ATOM 773 N N . PRO A 1 98 ? 2.989 4.623 -13.956 1.00 96.12 98 PRO A N 1
ATOM 774 C CA . PRO A 1 98 ? 2.754 4.767 -12.520 1.00 96.12 98 PRO A CA 1
ATOM 775 C C . PRO A 1 98 ? 1.636 3.846 -12.026 1.00 96.12 98 PRO A C 1
ATOM 777 O O . PRO A 1 98 ? 0.603 3.694 -12.682 1.00 96.12 98 PRO A O 1
ATOM 780 N N . PHE A 1 99 ? 1.811 3.265 -10.841 1.00 95.62 99 PHE A N 1
ATOM 781 C CA . PHE A 1 99 ? 0.802 2.405 -10.229 1.00 95.62 99 PHE A CA 1
ATOM 782 C C . PHE A 1 99 ? 0.701 2.637 -8.722 1.00 95.62 99 PHE A C 1
ATOM 784 O O . PHE A 1 99 ? 1.650 3.064 -8.062 1.00 95.62 99 PHE A O 1
ATOM 791 N N . ASN A 1 100 ? -0.476 2.321 -8.181 1.00 95.19 100 ASN A N 1
ATOM 792 C CA . ASN A 1 100 ? -0.751 2.411 -6.752 1.00 95.19 100 ASN A CA 1
ATOM 793 C C . ASN A 1 100 ? -0.361 1.115 -6.039 1.00 95.19 100 ASN A C 1
ATOM 795 O O . ASN A 1 100 ? -0.631 0.019 -6.530 1.00 95.19 100 ASN A O 1
ATOM 799 N N . THR A 1 101 ? 0.248 1.244 -4.867 1.00 94.94 101 THR A N 1
ATOM 800 C CA . THR A 1 101 ? 0.732 0.130 -4.045 1.00 94.94 101 THR A CA 1
ATOM 801 C C . THR A 1 101 ? 0.874 0.562 -2.581 1.00 94.94 101 THR A C 1
ATOM 803 O O . THR A 1 101 ? 0.638 1.722 -2.248 1.00 94.94 101 THR A O 1
ATOM 806 N N . SER A 1 102 ? 1.259 -0.356 -1.694 1.00 94.56 102 SER A N 1
ATOM 807 C CA . SER A 1 102 ? 1.520 -0.064 -0.279 1.00 94.56 102 SER A CA 1
ATOM 808 C C . SER A 1 102 ? 3.007 0.174 0.005 1.00 94.56 102 SER A C 1
ATOM 810 O O . SER A 1 102 ? 3.861 -0.560 -0.501 1.00 94.56 102 SER A O 1
ATOM 812 N N . LEU A 1 103 ? 3.297 1.170 0.846 1.00 95.94 103 LEU A N 1
ATOM 813 C CA . LEU A 1 103 ? 4.606 1.462 1.436 1.00 95.94 103 LEU A CA 1
ATOM 814 C C . LEU A 1 103 ? 4.584 1.085 2.920 1.00 95.94 103 LEU A C 1
ATOM 816 O O . LEU A 1 103 ? 3.802 1.650 3.683 1.00 95.94 103 LEU A O 1
ATOM 820 N N . LEU A 1 104 ? 5.429 0.135 3.310 1.00 94.44 104 LEU A N 1
ATOM 821 C CA . LEU A 1 104 ? 5.550 -0.366 4.679 1.00 94.44 104 LEU A CA 1
ATOM 822 C C . LEU A 1 104 ? 6.813 0.159 5.363 1.00 94.44 104 LEU A C 1
ATOM 824 O O . LEU A 1 104 ? 7.642 0.843 4.757 1.00 94.44 104 LEU A O 1
ATOM 828 N N 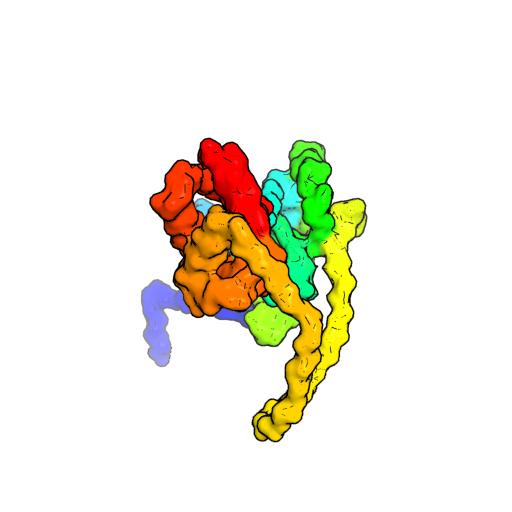. HIS A 1 105 ? 6.957 -0.208 6.640 1.00 93.25 105 HIS A N 1
ATOM 829 C CA . HIS A 1 105 ? 8.098 0.145 7.482 1.00 93.25 105 HIS A CA 1
ATOM 830 C C . HIS A 1 105 ? 8.264 1.655 7.629 1.00 93.25 105 HIS A C 1
ATOM 832 O O . HIS A 1 105 ? 9.382 2.173 7.603 1.00 93.25 105 HIS A O 1
ATOM 838 N N . ILE A 1 106 ? 7.148 2.365 7.763 1.00 90.44 106 ILE A N 1
ATOM 839 C CA . ILE A 1 106 ? 7.119 3.818 7.822 1.00 90.44 106 ILE A CA 1
ATOM 840 C C . ILE A 1 106 ? 6.477 4.295 9.119 1.00 90.44 106 ILE A C 1
ATOM 842 O O . ILE A 1 106 ? 5.576 3.650 9.648 1.00 90.44 106 ILE A O 1
ATOM 846 N N . ASP A 1 107 ? 6.976 5.400 9.667 1.00 90.62 107 ASP A N 1
ATOM 847 C CA . ASP A 1 107 ? 6.450 5.956 10.908 1.00 90.62 107 ASP A CA 1
ATOM 848 C C . ASP A 1 107 ? 5.126 6.694 10.646 1.00 90.62 107 ASP A C 1
ATOM 850 O O . ASP A 1 107 ? 5.143 7.734 9.977 1.00 90.62 107 ASP A O 1
ATOM 854 N N . PRO A 1 108 ? 3.979 6.207 11.160 1.00 86.06 108 PRO A N 1
ATOM 855 C CA . PRO A 1 108 ? 2.676 6.814 10.888 1.00 86.06 108 PRO A CA 1
ATOM 856 C C . PRO A 1 108 ? 2.598 8.281 11.338 1.00 86.06 108 PRO A C 1
ATOM 858 O O . PRO A 1 108 ? 1.964 9.097 10.667 1.00 86.06 108 PRO A O 1
ATOM 861 N N . ASP A 1 109 ? 3.320 8.648 12.400 1.00 89.56 109 ASP A N 1
ATOM 862 C CA . ASP A 1 109 ? 3.346 10.009 12.950 1.00 89.56 109 ASP A CA 1
ATOM 863 C C . ASP A 1 109 ? 4.074 11.014 12.038 1.00 89.56 109 ASP A C 1
ATOM 865 O O . ASP A 1 109 ? 3.966 12.230 12.208 1.00 89.56 109 ASP A O 1
ATOM 869 N N . LYS A 1 110 ? 4.822 10.520 11.044 1.00 92.19 110 LYS A N 1
ATOM 870 C CA . LYS A 1 110 ? 5.666 11.322 10.152 1.00 92.19 110 LYS A CA 1
ATOM 871 C C . LYS A 1 110 ? 5.020 11.650 8.810 1.00 92.19 110 LYS A C 1
ATOM 873 O O . LYS A 1 110 ? 5.683 12.210 7.935 1.00 92.19 110 LYS A O 1
ATOM 878 N N . TYR A 1 111 ? 3.728 11.359 8.648 1.00 91.56 111 TYR A N 1
ATOM 879 C CA . TYR A 1 111 ? 3.009 11.525 7.383 1.00 91.56 111 TYR A CA 1
ATOM 880 C C . TYR A 1 111 ? 3.176 12.915 6.751 1.00 91.56 111 TYR A C 1
ATOM 882 O O . TYR A 1 111 ? 3.579 13.018 5.594 1.00 91.56 111 TYR A O 1
ATOM 890 N N . THR A 1 112 ? 2.904 13.992 7.496 1.00 92.62 112 THR A N 1
ATOM 891 C CA . THR A 1 112 ? 2.940 15.363 6.953 1.00 92.62 112 THR A CA 1
ATOM 892 C C . THR A 1 112 ? 4.332 15.735 6.439 1.00 92.62 112 THR A C 1
ATOM 894 O O . THR A 1 112 ? 4.474 16.274 5.342 1.00 92.62 112 THR A O 1
ATOM 897 N N . GLU A 1 113 ? 5.365 15.402 7.209 1.00 95.44 113 GLU A N 1
ATOM 898 C CA . GLU A 1 113 ? 6.766 15.686 6.885 1.00 95.44 113 GLU A CA 1
ATOM 899 C C . GLU A 1 113 ? 7.222 14.870 5.667 1.00 95.44 113 GLU A C 1
ATOM 901 O O . GLU A 1 113 ? 7.874 15.397 4.762 1.00 95.44 113 GLU A O 1
ATOM 906 N N . PHE A 1 114 ? 6.813 13.601 5.594 1.00 95.06 114 PHE A N 1
ATOM 907 C CA . PHE A 1 114 ? 7.107 12.730 4.462 1.00 95.06 114 PHE A CA 1
ATOM 908 C C . PHE A 1 114 ? 6.399 13.181 3.179 1.00 95.06 114 PHE A C 1
ATOM 910 O O . PHE A 1 114 ? 7.014 13.250 2.113 1.00 95.06 114 PHE A O 1
ATOM 917 N N . ALA A 1 115 ? 5.122 13.558 3.275 1.00 94.69 115 ALA A N 1
ATOM 918 C CA . ALA A 1 115 ? 4.352 14.079 2.151 1.00 94.69 115 ALA A CA 1
ATOM 919 C C . ALA A 1 115 ? 4.955 15.381 1.598 1.00 94.69 115 ALA A C 1
ATOM 921 O O . ALA A 1 115 ? 4.940 15.613 0.388 1.00 94.69 115 ALA A O 1
ATOM 922 N N . GLU A 1 116 ? 5.521 16.234 2.456 1.00 96.06 116 GLU A N 1
ATOM 923 C CA . GLU A 1 116 ? 6.290 17.395 2.011 1.00 96.06 116 GLU A CA 1
ATOM 924 C C . GLU A 1 116 ? 7.610 17.022 1.333 1.00 96.06 116 GLU A C 1
ATOM 926 O O . GLU A 1 116 ? 7.980 17.668 0.350 1.00 96.06 116 GLU A O 1
ATOM 931 N N . LYS A 1 117 ? 8.318 16.009 1.845 1.00 95.06 117 LYS A N 1
ATOM 932 C CA . LYS A 1 117 ? 9.585 15.524 1.282 1.00 95.06 117 LYS A CA 1
ATOM 933 C C . LYS A 1 117 ? 9.403 15.035 -0.153 1.00 95.06 117 LYS A C 1
ATOM 935 O O . LYS A 1 117 ? 10.089 15.532 -1.039 1.00 95.06 117 LYS A O 1
ATOM 940 N N . ILE A 1 118 ? 8.399 14.190 -0.406 1.00 96.06 118 ILE A N 1
ATOM 941 C CA . ILE A 1 118 ? 8.073 13.673 -1.752 1.00 96.06 118 ILE A CA 1
ATOM 942 C C . ILE A 1 118 ? 7.825 14.799 -2.773 1.00 96.06 118 ILE A C 1
ATOM 944 O O . ILE A 1 118 ? 8.125 14.656 -3.955 1.00 96.06 118 ILE A O 1
ATOM 948 N N . ARG A 1 119 ? 7.286 15.949 -2.341 1.00 94.88 119 ARG A N 1
ATOM 949 C CA . ARG A 1 119 ? 7.055 17.103 -3.232 1.00 94.88 119 ARG A CA 1
ATOM 950 C C . ARG A 1 119 ? 8.330 17.871 -3.577 1.00 94.88 119 ARG A C 1
ATOM 952 O O . ARG A 1 119 ? 8.327 18.631 -4.544 1.00 94.88 119 ARG A O 1
ATOM 959 N N . LYS A 1 120 ? 9.372 17.758 -2.753 1.00 95.62 120 LYS A N 1
ATOM 960 C CA . LYS A 1 120 ? 10.615 18.538 -2.858 1.00 95.62 120 LYS A CA 1
ATOM 961 C C . LYS A 1 120 ? 11.743 17.730 -3.495 1.00 95.62 120 LYS A C 1
ATOM 963 O O . LYS A 1 120 ? 12.568 18.310 -4.195 1.00 95.62 120 LYS A O 1
ATOM 968 N N . GLU A 1 121 ? 11.775 16.423 -3.262 1.00 95.75 121 GLU A N 1
ATOM 969 C CA . GLU A 1 121 ? 12.848 15.535 -3.696 1.00 95.75 121 GLU A CA 1
ATOM 970 C C . GLU A 1 121 ? 12.342 14.126 -4.014 1.00 95.75 121 GLU A C 1
ATOM 972 O O . GLU A 1 121 ? 11.282 13.702 -3.552 1.00 95.75 121 GLU A O 1
ATOM 977 N N . ASP A 1 122 ? 13.119 13.396 -4.815 1.00 96.75 122 ASP A N 1
ATOM 978 C CA . ASP A 1 122 ? 12.809 12.011 -5.147 1.00 96.75 122 ASP A CA 1
ATOM 979 C C . ASP A 1 122 ? 13.109 11.100 -3.951 1.00 96.75 122 ASP A C 1
ATOM 981 O O . ASP A 1 122 ? 14.244 11.011 -3.479 1.00 96.75 122 ASP A O 1
ATOM 985 N N . VAL A 1 123 ? 12.079 10.393 -3.486 1.00 97.25 123 VAL A N 1
ATOM 986 C CA . VAL A 1 123 ? 12.190 9.377 -2.436 1.00 97.25 123 VAL A CA 1
ATOM 987 C C . VAL A 1 123 ? 12.213 8.002 -3.085 1.00 97.25 123 VAL A C 1
ATOM 989 O O . VAL A 1 123 ? 11.233 7.589 -3.711 1.00 97.25 123 VAL A O 1
ATOM 992 N N . TYR A 1 124 ? 13.332 7.298 -2.921 1.00 97.56 124 TYR A N 1
ATOM 993 C CA . TYR A 1 124 ? 13.544 5.995 -3.534 1.00 97.56 124 TYR A CA 1
ATOM 994 C C . TYR A 1 124 ? 13.028 4.849 -2.665 1.00 97.56 124 TYR A C 1
ATOM 996 O O . TYR A 1 124 ? 13.239 4.799 -1.450 1.00 97.56 124 TYR A O 1
ATOM 1004 N N . VAL A 1 125 ? 12.373 3.902 -3.325 1.00 98.00 125 VAL A N 1
ATOM 1005 C CA . VAL A 1 125 ? 11.824 2.687 -2.730 1.00 98.00 125 VAL A CA 1
ATOM 1006 C C . VAL A 1 125 ? 12.311 1.461 -3.479 1.00 98.00 125 VAL A C 1
ATOM 1008 O O . VAL A 1 125 ? 12.626 1.511 -4.672 1.00 98.00 125 VAL A O 1
ATOM 1011 N N . LYS A 1 126 ? 12.336 0.339 -2.770 1.00 97.00 126 LYS A N 1
ATOM 1012 C CA . LYS A 1 126 ? 12.654 -0.972 -3.325 1.00 97.00 126 LYS A CA 1
ATOM 1013 C C . LYS A 1 126 ? 11.543 -1.973 -2.992 1.00 97.00 126 LYS A C 1
ATOM 1015 O O . LYS A 1 126 ? 10.812 -1.767 -2.018 1.00 97.00 126 LYS A O 1
ATOM 1020 N N . PRO A 1 127 ? 11.425 -3.053 -3.774 1.00 96.62 127 PRO A N 1
ATOM 1021 C CA . PRO A 1 127 ? 10.505 -4.131 -3.473 1.00 96.62 127 PRO A CA 1
ATOM 1022 C C . PRO A 1 127 ? 10.754 -4.780 -2.110 1.00 96.62 127 PRO A C 1
ATOM 1024 O O . PRO A 1 127 ? 11.899 -5.039 -1.738 1.00 96.62 127 PRO A O 1
ATOM 1027 N N . LEU A 1 128 ? 9.667 -5.112 -1.420 1.00 95.06 128 LEU A N 1
ATOM 1028 C CA . LEU A 1 128 ? 9.638 -5.919 -0.208 1.00 95.06 128 LEU A CA 1
ATOM 1029 C C . LEU A 1 128 ? 8.595 -7.024 -0.393 1.00 95.06 128 LEU A C 1
ATOM 1031 O O . LEU A 1 128 ? 7.407 -6.755 -0.561 1.00 95.06 128 LEU A O 1
ATOM 1035 N N . LEU A 1 129 ? 9.047 -8.276 -0.384 1.00 93.69 129 LEU A N 1
ATOM 1036 C CA . LEU A 1 129 ? 8.160 -9.432 -0.450 1.00 93.69 129 LEU A CA 1
ATOM 1037 C C . LEU A 1 129 ? 7.755 -9.851 0.959 1.00 93.69 129 LEU A C 1
ATOM 1039 O O . LEU A 1 129 ? 8.618 -10.123 1.792 1.00 93.69 129 LEU A O 1
ATOM 1043 N N . ILE A 1 130 ? 6.448 -9.930 1.190 1.00 91.62 130 ILE A N 1
ATOM 1044 C CA . ILE A 1 130 ? 5.862 -10.544 2.380 1.00 91.62 130 ILE A CA 1
ATOM 1045 C C . ILE A 1 130 ? 5.357 -11.925 1.983 1.00 91.62 130 ILE A C 1
ATOM 1047 O O . ILE A 1 130 ? 4.583 -12.055 1.031 1.00 91.62 130 ILE A O 1
ATOM 1051 N N . GLN A 1 131 ? 5.842 -12.934 2.701 1.00 86.94 131 GLN A N 1
ATOM 1052 C CA . GLN A 1 131 ? 5.538 -14.347 2.508 1.00 86.94 131 GLN A CA 1
ATOM 1053 C C . GLN A 1 131 ? 5.305 -14.986 3.880 1.00 86.94 131 GLN A C 1
ATOM 1055 O O . GLN A 1 131 ? 6.233 -15.501 4.507 1.00 86.94 131 GLN A O 1
ATOM 1060 N N . ASP A 1 132 ? 4.062 -14.927 4.336 1.00 85.19 132 ASP A N 1
ATOM 1061 C CA . ASP A 1 132 ? 3.599 -15.662 5.510 1.00 85.19 132 ASP A CA 1
ATOM 1062 C C . ASP A 1 132 ? 2.799 -16.892 5.071 1.00 85.19 132 ASP A C 1
ATOM 1064 O O . ASP A 1 132 ? 2.667 -17.171 3.881 1.00 85.19 132 ASP A O 1
ATOM 1068 N N . GLU A 1 133 ? 2.230 -17.620 6.032 1.00 80.38 133 GLU A N 1
ATOM 1069 C CA . GLU A 1 133 ? 1.435 -18.821 5.759 1.00 80.38 133 GLU A CA 1
ATOM 1070 C C . GLU A 1 133 ? 0.251 -18.561 4.811 1.00 80.38 133 GLU A C 1
ATOM 1072 O O . GLU A 1 133 ? 0.056 -19.322 3.866 1.00 80.38 133 GLU A O 1
ATOM 1077 N N . ASP A 1 134 ? -0.482 -17.463 5.027 1.00 78.38 134 ASP A N 1
ATOM 1078 C CA . ASP A 1 134 ? -1.695 -17.128 4.265 1.00 78.38 134 ASP A CA 1
ATOM 1079 C C . ASP A 1 134 ? -1.556 -15.855 3.412 1.00 78.38 134 ASP A C 1
ATOM 1081 O O . ASP A 1 134 ? -2.464 -15.497 2.660 1.00 78.38 134 ASP A O 1
ATOM 1085 N N . THR A 1 135 ? -0.419 -15.158 3.503 1.00 82.00 135 THR A N 1
ATOM 1086 C CA . THR A 1 135 ? -0.206 -13.874 2.824 1.00 82.00 135 THR A CA 1
ATOM 1087 C C . THR A 1 135 ? 1.020 -13.925 1.933 1.00 82.00 135 THR A C 1
ATOM 1089 O O . THR A 1 135 ? 2.144 -14.089 2.398 1.00 82.00 135 THR A O 1
ATOM 1092 N N . LYS A 1 136 ? 0.804 -13.680 0.640 1.00 87.44 136 LYS A N 1
ATOM 1093 C CA . LYS A 1 136 ? 1.870 -13.453 -0.332 1.00 87.44 136 LYS A CA 1
ATOM 1094 C C . LYS A 1 136 ? 1.597 -12.176 -1.099 1.00 87.44 136 LYS A C 1
ATOM 1096 O O . LYS A 1 136 ? 0.747 -12.141 -1.992 1.00 87.44 136 LYS A O 1
ATOM 1101 N N . VAL A 1 137 ? 2.331 -11.130 -0.758 1.00 91.38 137 VAL A N 1
ATOM 1102 C CA . VAL A 1 137 ? 2.137 -9.815 -1.357 1.00 91.38 137 VAL A CA 1
ATOM 1103 C C . VAL A 1 137 ? 3.471 -9.134 -1.592 1.00 91.38 137 VAL A C 1
ATOM 1105 O O . VAL A 1 137 ? 4.401 -9.217 -0.791 1.00 91.38 137 VAL A O 1
ATOM 1108 N N . LEU A 1 138 ? 3.554 -8.451 -2.727 1.00 94.75 138 LEU A N 1
ATOM 1109 C CA . LEU A 1 138 ? 4.618 -7.508 -2.985 1.00 94.75 138 LEU A CA 1
ATOM 1110 C C . LEU A 1 138 ? 4.183 -6.132 -2.490 1.00 94.75 138 LEU A C 1
ATOM 1112 O O . LEU A 1 138 ? 3.191 -5.576 -2.958 1.00 94.75 138 LEU A O 1
ATOM 1116 N N . VAL A 1 139 ? 4.969 -5.583 -1.578 1.00 94.94 139 VAL A N 1
ATOM 1117 C CA . VAL A 1 139 ? 4.864 -4.210 -1.097 1.00 94.94 139 VAL A CA 1
ATOM 1118 C C . VAL A 1 139 ? 6.192 -3.493 -1.331 1.00 94.94 139 VAL A C 1
ATOM 1120 O O . VAL A 1 139 ? 7.108 -4.032 -1.956 1.00 94.94 139 VAL A O 1
ATOM 1123 N N . TRP A 1 140 ? 6.296 -2.250 -0.877 1.00 97.00 140 TRP A N 1
ATOM 1124 C CA . TRP A 1 140 ? 7.493 -1.437 -1.048 1.00 97.00 140 TRP A CA 1
ATOM 1125 C C . TRP A 1 140 ? 7.996 -0.955 0.301 1.00 97.00 140 TRP A C 1
ATOM 1127 O O . TRP A 1 140 ? 7.214 -0.741 1.226 1.00 97.00 140 TRP A O 1
ATOM 1137 N N . GLU A 1 141 ? 9.305 -0.764 0.404 1.00 96.50 141 GLU A N 1
ATOM 1138 C CA . GLU A 1 141 ? 9.936 -0.112 1.547 1.00 96.50 141 GLU A CA 1
ATOM 1139 C C . GLU A 1 141 ? 10.936 0.946 1.082 1.00 96.50 141 GLU A C 1
ATOM 1141 O O . GLU A 1 141 ? 11.412 0.921 -0.059 1.00 96.50 141 GLU A O 1
ATOM 1146 N N . LEU A 1 142 ? 11.275 1.873 1.979 1.00 96.75 142 LEU A N 1
ATOM 1147 C CA . LEU A 1 142 ? 12.332 2.848 1.730 1.00 96.75 142 LEU A CA 1
ATOM 1148 C C . LEU A 1 142 ? 13.653 2.126 1.456 1.00 96.75 142 LEU A C 1
ATOM 1150 O O . LEU A 1 142 ? 14.078 1.248 2.218 1.00 96.75 142 LEU A O 1
ATOM 1154 N N . GLU A 1 143 ? 14.296 2.506 0.354 1.00 94.75 143 GLU A N 1
ATOM 1155 C CA . GLU A 1 143 ? 15.572 1.918 -0.039 1.00 94.75 143 GLU A CA 1
ATOM 1156 C C . GLU A 1 143 ? 16.662 2.220 0.990 1.00 94.75 143 GLU A C 1
ATOM 1158 O O . GLU A 1 143 ? 17.395 1.317 1.400 1.00 94.75 143 GLU A O 1
ATOM 1163 N N . GLU A 1 144 ? 16.720 3.478 1.423 1.00 91.44 144 GLU A N 1
ATOM 1164 C CA . GLU A 1 144 ? 17.650 3.972 2.429 1.00 91.44 144 GLU A CA 1
ATOM 1165 C C . GLU A 1 144 ? 16.969 4.085 3.796 1.00 91.44 144 GLU A C 1
ATOM 1167 O O . GLU A 1 144 ? 15.775 4.388 3.911 1.00 91.44 144 GLU A O 1
ATOM 1172 N N . ASP A 1 145 ? 17.747 3.858 4.851 1.00 90.12 145 ASP A N 1
ATOM 1173 C CA . ASP A 1 145 ? 17.295 4.139 6.206 1.00 90.12 145 ASP A CA 1
ATOM 1174 C C . ASP A 1 145 ? 17.205 5.658 6.409 1.00 90.12 145 ASP A C 1
ATOM 1176 O O . ASP A 1 145 ? 18.064 6.422 5.971 1.00 90.12 145 ASP A O 1
ATOM 1180 N N . SER A 1 146 ? 16.142 6.106 7.067 1.00 91.44 146 SER A N 1
ATOM 1181 C CA . SER A 1 146 ? 15.889 7.523 7.336 1.00 91.44 146 SER A CA 1
ATOM 1182 C C . SER A 1 146 ? 15.040 7.677 8.589 1.00 91.44 146 SER A C 1
ATOM 1184 O O . SER A 1 146 ? 14.503 6.695 9.100 1.00 91.44 146 SER A O 1
ATOM 1186 N N . GLU A 1 147 ? 14.857 8.911 9.054 1.00 90.69 147 GLU A N 1
ATOM 1187 C CA . GLU A 1 147 ? 13.954 9.234 10.163 1.00 90.69 147 GLU A CA 1
ATOM 1188 C C . GLU A 1 147 ? 12.493 8.816 9.929 1.00 90.69 147 GLU A C 1
ATOM 1190 O O . GLU A 1 147 ? 11.721 8.751 10.880 1.00 90.69 147 GLU A O 1
ATOM 1195 N N . PHE A 1 148 ? 12.113 8.523 8.683 1.00 92.31 148 PHE A N 1
ATOM 1196 C CA . PHE A 1 148 ? 10.778 8.043 8.333 1.00 92.31 148 PHE A CA 1
ATOM 1197 C C . PHE A 1 148 ? 10.640 6.531 8.480 1.00 92.31 148 PHE A C 1
ATOM 1199 O O . PHE A 1 148 ? 9.522 6.035 8.563 1.00 92.31 148 PHE A O 1
ATOM 1206 N N . LYS A 1 149 ? 11.748 5.783 8.479 1.00 91.31 149 LYS A N 1
ATOM 1207 C CA . LYS A 1 149 ? 11.709 4.323 8.455 1.00 91.31 149 LYS A CA 1
ATOM 1208 C C . LYS A 1 149 ? 11.528 3.770 9.865 1.00 91.31 149 LYS A C 1
ATOM 1210 O O . LYS A 1 149 ? 12.370 3.970 10.737 1.00 91.31 149 LYS A O 1
ATOM 1215 N N . LYS A 1 150 ? 10.451 3.020 10.070 1.00 89.62 150 LYS A N 1
ATOM 1216 C CA . LYS A 1 150 ? 10.105 2.377 11.338 1.00 89.62 150 LYS A CA 1
ATOM 1217 C C . LYS A 1 150 ? 9.625 0.963 11.064 1.00 89.62 150 LYS A C 1
ATOM 1219 O O . LYS A 1 150 ? 8.483 0.741 10.680 1.00 89.62 150 LYS A O 1
ATOM 1224 N N . ILE A 1 151 ? 10.528 0.007 11.248 1.00 84.69 151 ILE A N 1
ATOM 1225 C CA . ILE A 1 151 ? 10.193 -1.414 11.173 1.00 84.69 151 ILE A CA 1
ATOM 1226 C C . ILE A 1 151 ? 9.605 -1.813 12.534 1.00 84.69 151 ILE A C 1
ATOM 1228 O O . ILE A 1 151 ? 10.263 -1.581 13.556 1.00 84.69 151 ILE A O 1
ATOM 1232 N N . PRO A 1 152 ? 8.393 -2.385 12.593 1.00 77.62 152 PRO A N 1
ATOM 1233 C CA . PRO A 1 152 ? 7.832 -2.874 13.845 1.00 77.62 152 PRO A CA 1
ATOM 1234 C C . PRO A 1 152 ? 8.748 -3.930 14.475 1.00 77.62 152 PRO A C 1
ATOM 1236 O O . PRO A 1 152 ? 9.255 -4.825 13.797 1.00 77.62 152 PRO A O 1
ATOM 1239 N N . VAL A 1 153 ? 8.960 -3.853 15.791 1.00 68.62 153 VAL A N 1
ATOM 1240 C CA . VAL A 1 153 ? 9.664 -4.913 16.526 1.00 68.62 153 VAL A CA 1
ATOM 1241 C C . VAL A 1 153 ? 8.675 -6.050 16.747 1.00 68.62 153 VAL A C 1
ATOM 1243 O O . VAL A 1 153 ? 7.931 -6.066 17.724 1.00 68.62 153 VAL A O 1
ATOM 1246 N N . ILE A 1 154 ? 8.652 -6.995 15.815 1.00 58.03 154 ILE A N 1
ATOM 1247 C CA . ILE A 1 154 ? 7.782 -8.167 15.886 1.00 58.03 154 ILE A CA 1
ATOM 1248 C C . ILE A 1 154 ? 8.472 -9.191 16.787 1.00 58.03 154 ILE A C 1
ATOM 1250 O O . ILE A 1 154 ? 9.458 -9.827 16.403 1.00 58.03 154 ILE A O 1
ATOM 1254 N N . THR A 1 155 ? 7.989 -9.364 18.018 1.00 39.91 155 THR A N 1
ATOM 1255 C CA . THR A 1 155 ? 8.349 -10.538 18.819 1.00 39.91 155 THR A CA 1
ATOM 1256 C C . THR A 1 155 ? 7.794 -11.765 18.104 1.00 39.91 155 THR A C 1
ATOM 1258 O O . THR A 1 155 ? 6.591 -11.999 18.155 1.00 39.91 155 THR A O 1
ATOM 1261 N N . LYS A 1 156 ? 8.655 -12.527 17.415 1.00 35.66 156 LYS A N 1
ATOM 1262 C CA . LYS A 1 156 ? 8.298 -13.817 16.810 1.00 35.66 156 LYS A CA 1
ATOM 1263 C C . LYS A 1 156 ? 7.673 -14.716 17.879 1.00 35.66 156 LYS A C 1
ATOM 1265 O O . LYS A 1 156 ? 8.391 -15.266 18.713 1.00 35.66 156 LYS A O 1
ATOM 1270 N N . SER A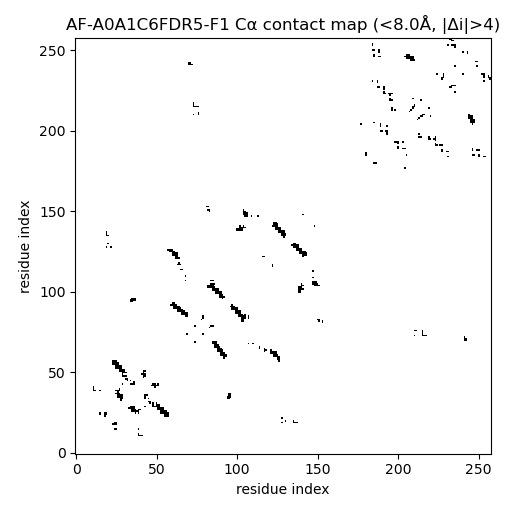 1 157 ? 6.353 -14.867 17.870 1.00 36.38 157 SER A N 1
ATOM 1271 C CA . SER A 1 157 ? 5.711 -15.990 18.539 1.00 36.38 157 SER A CA 1
ATOM 1272 C C . SER A 1 157 ? 5.979 -17.241 17.708 1.00 36.38 157 SER A C 1
ATOM 1274 O O . SER A 1 157 ? 5.808 -17.254 16.493 1.00 36.38 157 SER A O 1
ATOM 1276 N N . VAL A 1 158 ? 6.510 -18.228 18.416 1.00 33.34 158 VAL A N 1
ATOM 1277 C CA . VAL A 1 158 ? 7.065 -19.510 17.987 1.00 33.34 158 VAL A CA 1
ATOM 1278 C C . VAL A 1 158 ? 6.132 -20.309 17.068 1.00 33.34 158 VAL A C 1
ATOM 1280 O O . VAL A 1 158 ? 4.912 -20.220 17.156 1.00 33.34 158 VAL A O 1
ATOM 1283 N N . GLU A 1 159 ? 6.780 -21.095 16.208 1.00 31.62 159 GLU A N 1
ATOM 1284 C CA . GLU A 1 159 ? 6.259 -22.139 15.326 1.00 31.62 159 GLU A CA 1
ATOM 1285 C C . GLU A 1 159 ? 5.150 -23.012 15.945 1.00 31.62 159 GLU A C 1
ATOM 1287 O O . GLU A 1 159 ? 5.129 -23.296 17.142 1.00 31.62 159 GLU A O 1
ATOM 1292 N N . LYS A 1 160 ? 4.255 -23.467 15.062 1.00 31.98 160 LYS A N 1
ATOM 1293 C CA . LYS A 1 160 ? 3.143 -24.399 15.283 1.00 31.98 160 LYS A CA 1
ATOM 1294 C C . LYS A 1 160 ? 3.483 -25.588 16.193 1.00 31.98 160 LYS A C 1
ATOM 1296 O O . LYS A 1 160 ? 4.383 -26.364 15.885 1.00 31.98 160 LYS A O 1
ATOM 1301 N N . GLU A 1 161 ? 2.614 -25.847 17.170 1.00 26.14 161 GLU A N 1
ATOM 1302 C CA . GLU A 1 161 ? 2.288 -27.212 17.596 1.00 26.14 161 GLU A CA 1
ATOM 1303 C C . GLU A 1 161 ? 0.807 -27.492 17.306 1.00 26.14 161 GLU A C 1
ATOM 1305 O O . GLU A 1 161 ? -0.090 -26.768 17.740 1.00 26.14 161 GLU A O 1
ATOM 1310 N N . GLU A 1 162 ? 0.566 -28.554 16.536 1.00 32.03 162 GLU A N 1
ATOM 1311 C CA . GLU A 1 162 ? -0.745 -29.163 16.327 1.00 32.03 162 GLU A CA 1
ATOM 1312 C C . GLU A 1 162 ? -1.318 -29.666 17.659 1.00 32.03 162 GLU A C 1
ATOM 1314 O O . GLU A 1 162 ? -0.706 -30.519 18.300 1.00 32.03 162 GLU A O 1
ATOM 1319 N N . VAL A 1 163 ? -2.535 -29.255 18.036 1.00 25.58 163 VAL A N 1
ATOM 1320 C CA . VAL A 1 163 ? -3.329 -29.992 19.034 1.00 25.58 163 VAL A CA 1
ATOM 1321 C C . VAL A 1 163 ? -4.816 -29.974 18.662 1.00 25.58 163 VAL A C 1
ATOM 1323 O O . VAL A 1 163 ? -5.508 -28.967 18.780 1.00 25.58 163 VAL A O 1
ATOM 1326 N N . SER A 1 164 ? -5.319 -31.135 18.231 1.00 25.03 164 SER A N 1
ATOM 1327 C CA . SER A 1 164 ? -6.751 -31.474 18.219 1.00 25.03 164 SER A CA 1
ATOM 1328 C C . SER A 1 164 ? -7.258 -31.728 19.657 1.00 25.03 164 SER A C 1
ATOM 1330 O O . SER A 1 164 ? -6.460 -31.995 20.556 1.00 25.03 164 SER A O 1
ATOM 1332 N N . PRO A 1 165 ? -8.573 -31.652 19.917 1.00 31.86 165 PRO A N 1
ATOM 1333 C CA . PRO A 1 165 ? -9.125 -30.941 21.060 1.00 31.86 165 PRO A CA 1
ATOM 1334 C C . PRO A 1 165 ? -9.083 -31.751 22.356 1.00 31.86 165 PRO A C 1
ATOM 1336 O O . PRO A 1 165 ? -9.464 -32.924 22.402 1.00 31.86 165 PRO A O 1
ATOM 1339 N N . LYS A 1 166 ? -8.737 -31.078 23.453 1.00 24.80 166 LYS A N 1
ATOM 1340 C CA . LYS A 1 166 ? -9.134 -31.498 24.795 1.00 24.80 166 LYS A CA 1
ATOM 1341 C C . LYS A 1 166 ? -9.813 -30.340 25.500 1.00 24.80 166 LYS A C 1
ATOM 1343 O O . LYS A 1 166 ? -9.202 -29.315 25.775 1.00 24.80 166 LYS A O 1
ATOM 1348 N N . ALA A 1 167 ? -11.096 -30.553 25.766 1.00 31.19 167 ALA A N 1
ATOM 1349 C CA . ALA A 1 167 ? -11.845 -29.822 26.762 1.00 31.19 167 ALA A CA 1
ATOM 1350 C C . ALA A 1 167 ? -11.117 -29.914 28.105 1.00 31.19 167 ALA A C 1
ATOM 1352 O O . ALA A 1 167 ? -10.828 -31.017 28.563 1.00 31.19 167 ALA A O 1
ATOM 1353 N N . GLU A 1 168 ? -10.870 -28.768 28.724 1.00 24.44 168 GLU A N 1
ATOM 1354 C CA . GLU A 1 168 ? -10.826 -28.629 30.172 1.00 24.44 168 GLU A CA 1
ATOM 1355 C C . GLU A 1 168 ? -11.099 -27.163 30.514 1.00 24.44 168 GLU A C 1
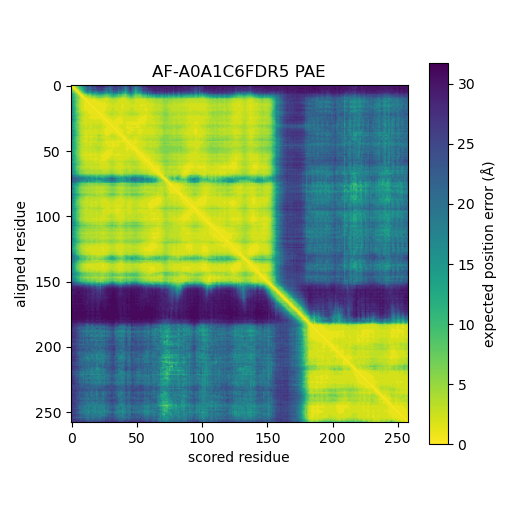ATOM 1357 O O . GLU A 1 168 ? -10.383 -26.249 30.106 1.00 24.44 168 GLU A O 1
ATOM 1362 N N . GLU A 1 169 ? -12.207 -26.966 31.227 1.00 30.56 169 GLU A N 1
ATOM 1363 C CA . GLU A 1 169 ? -12.559 -25.740 31.925 1.00 30.56 169 GLU A CA 1
ATOM 1364 C C . GLU A 1 169 ? -11.384 -25.255 32.772 1.00 30.56 169 GLU A C 1
ATOM 1366 O O . GLU A 1 169 ? -10.805 -26.032 33.535 1.00 30.56 169 GLU A O 1
ATOM 1371 N N . LYS A 1 170 ? -11.122 -23.946 32.742 1.00 25.73 170 LYS A N 1
ATOM 1372 C CA . LYS A 1 170 ? -10.638 -23.235 33.925 1.00 25.73 170 LYS A CA 1
ATOM 1373 C C . LYS A 1 170 ? -10.972 -21.748 33.870 1.00 25.73 170 LYS A C 1
ATOM 1375 O O . LYS A 1 170 ? -10.398 -20.979 33.114 1.00 25.73 170 LYS A O 1
ATOM 1380 N N . THR A 1 171 ? -11.923 -21.428 34.746 1.00 22.05 171 THR A N 1
ATOM 1381 C CA . THR A 1 171 ? -11.923 -20.294 35.675 1.00 22.05 171 THR A CA 1
ATOM 1382 C C . THR A 1 171 ? -11.816 -18.901 35.076 1.00 22.05 171 THR A C 1
ATOM 1384 O O . THR A 1 171 ? -10.735 -18.385 34.821 1.00 22.05 171 THR A O 1
ATOM 1387 N N . ALA A 1 172 ? -12.991 -18.280 34.991 1.00 27.47 172 ALA A N 1
ATOM 1388 C CA . ALA A 1 172 ? -13.169 -16.844 35.014 1.00 27.47 172 ALA A CA 1
ATOM 1389 C C . ALA A 1 172 ? -12.424 -16.224 36.207 1.00 27.47 172 ALA A C 1
ATOM 1391 O O . ALA A 1 172 ? -12.817 -16.430 37.357 1.00 27.47 172 ALA A O 1
ATOM 1392 N N . ASP A 1 173 ? -11.399 -15.429 35.915 1.00 25.28 173 ASP A N 1
ATOM 1393 C CA . ASP A 1 173 ? -11.011 -14.331 36.787 1.00 25.28 173 ASP A CA 1
ATOM 1394 C C . ASP A 1 173 ? -11.945 -13.162 36.477 1.00 25.28 173 ASP A C 1
ATOM 1396 O O . ASP A 1 173 ? -11.828 -12.440 35.488 1.00 25.28 173 ASP A O 1
ATOM 1400 N N . ALA A 1 174 ? -12.964 -13.062 37.323 1.00 35.28 174 ALA A N 1
ATOM 1401 C CA . ALA A 1 174 ? -13.868 -11.941 37.380 1.00 35.28 174 ALA A CA 1
ATOM 1402 C C . ALA A 1 174 ? -13.171 -10.788 38.103 1.00 35.28 174 ALA A C 1
ATOM 1404 O O . ALA A 1 174 ? -13.152 -10.779 39.327 1.00 35.28 174 ALA A O 1
ATOM 1405 N N . GLU A 1 175 ? -12.667 -9.795 37.372 1.00 28.66 175 GLU A N 1
ATOM 1406 C CA . GLU A 1 175 ? -12.515 -8.438 37.905 1.00 28.66 175 GLU A CA 1
ATOM 1407 C C . GLU A 1 175 ? -12.398 -7.406 36.776 1.00 28.66 175 GLU A C 1
ATOM 1409 O O . GLU A 1 175 ? -11.352 -7.171 36.184 1.00 28.66 175 GLU A O 1
ATOM 1414 N N . GLY A 1 176 ? -13.546 -6.806 36.477 1.00 29.92 176 GLY A N 1
ATOM 1415 C CA . GLY A 1 176 ? -13.735 -5.761 35.480 1.00 29.92 176 GLY A CA 1
ATOM 1416 C C . GLY A 1 176 ? -15.224 -5.508 35.302 1.00 29.92 176 GLY A C 1
ATOM 1417 O O . GLY A 1 176 ? -15.759 -5.648 34.210 1.00 29.92 176 GLY A O 1
ATOM 1418 N N . LYS A 1 177 ? -15.938 -5.249 36.408 1.00 33.94 177 LYS A N 1
ATOM 1419 C CA . LYS A 1 177 ? -17.350 -4.859 36.345 1.00 33.94 177 LYS A CA 1
ATOM 1420 C C . LYS A 1 177 ? -17.438 -3.589 35.507 1.00 33.94 177 LYS A C 1
ATOM 1422 O O . LYS A 1 177 ? -16.989 -2.541 35.965 1.00 33.94 177 LYS A O 1
ATOM 1427 N N . GLY A 1 178 ? -18.002 -3.722 34.307 1.00 35.19 178 GLY A N 1
ATOM 1428 C CA . GLY A 1 178 ? -18.351 -2.607 33.443 1.00 35.19 178 GLY A CA 1
ATOM 1429 C C . GLY A 1 178 ? -19.103 -1.563 34.254 1.00 35.19 178 GLY A C 1
ATOM 1430 O O . GLY A 1 178 ? -20.110 -1.854 34.906 1.00 35.19 178 GLY A O 1
ATOM 1431 N N . GLU A 1 179 ? -18.549 -0.361 34.276 1.00 38.84 179 GLU A N 1
ATOM 1432 C CA . GLU A 1 179 ? -19.213 0.795 34.842 1.00 38.84 179 GLU A CA 1
ATOM 1433 C C . GLU A 1 179 ? -20.536 0.976 34.079 1.00 38.84 179 GLU A C 1
ATOM 1435 O O . GLU A 1 179 ? -20.537 0.900 32.846 1.00 38.84 179 GLU A O 1
ATOM 1440 N N . PRO A 1 180 ? -21.686 1.124 34.759 1.00 44.47 180 PRO A N 1
ATOM 1441 C CA . PRO A 1 180 ? -22.953 1.253 34.065 1.00 44.47 180 PRO A CA 1
ATOM 1442 C C . PRO A 1 180 ? -22.903 2.525 33.226 1.00 44.47 180 PRO A C 1
ATOM 1444 O O . PRO A 1 180 ? -22.891 3.635 33.760 1.00 44.47 180 PRO A O 1
ATOM 1447 N N . VAL A 1 181 ? -22.882 2.356 31.905 1.00 53.81 181 VAL A N 1
ATOM 1448 C CA . VAL A 1 181 ? -23.003 3.451 30.949 1.00 53.81 181 VAL A CA 1
ATOM 1449 C C . VAL A 1 181 ? -24.371 4.090 31.194 1.00 53.81 181 VAL A C 1
ATOM 1451 O O . VAL A 1 181 ? -25.414 3.559 30.806 1.00 53.81 181 VAL A O 1
ATOM 1454 N N . ASN A 1 182 ? -24.389 5.187 31.951 1.00 62.31 182 ASN A N 1
ATOM 1455 C CA . ASN A 1 182 ? -25.602 5.933 32.303 1.00 62.31 182 ASN A CA 1
ATOM 1456 C C . ASN A 1 182 ? -25.959 6.997 31.254 1.00 62.31 182 ASN A C 1
ATOM 1458 O O . ASN A 1 182 ? -26.790 7.867 31.490 1.00 62.31 182 ASN A O 1
ATOM 1462 N N . ASP A 1 183 ? -25.283 6.935 30.116 1.00 86.00 183 ASP A N 1
ATOM 1463 C CA . ASP A 1 183 ? -25.401 7.859 29.009 1.00 86.00 183 ASP A CA 1
ATOM 1464 C C . ASP A 1 183 ? -26.272 7.222 27.922 1.00 86.00 183 ASP A C 1
ATOM 1466 O O . ASP A 1 183 ? -25.953 6.152 27.402 1.00 86.00 183 ASP A O 1
ATOM 1470 N N . GLU A 1 184 ? -27.406 7.857 27.640 1.00 89.50 184 GLU A N 1
ATOM 1471 C CA . GLU A 1 184 ? -28.401 7.383 26.679 1.00 89.50 184 GLU A CA 1
ATOM 1472 C C . GLU A 1 184 ? -27.826 7.331 25.258 1.00 89.50 184 GLU A C 1
ATOM 1474 O O . GLU A 1 184 ? -27.987 6.318 24.584 1.00 89.50 184 GLU A O 1
ATOM 1479 N N . ILE A 1 185 ? -27.031 8.337 24.867 1.00 92.94 185 ILE A N 1
ATOM 1480 C CA . ILE A 1 185 ? -26.332 8.377 23.572 1.00 92.94 185 ILE A CA 1
ATOM 1481 C C . ILE A 1 185 ? -25.393 7.180 23.458 1.00 92.94 185 ILE A C 1
ATOM 1483 O O . ILE A 1 185 ? -25.378 6.482 22.449 1.00 92.94 185 ILE A O 1
ATOM 1487 N N . ALA A 1 186 ? -24.632 6.902 24.516 1.00 94.12 186 ALA A N 1
ATOM 1488 C CA . ALA A 1 186 ? -23.700 5.786 24.516 1.00 94.12 186 ALA A CA 1
ATOM 1489 C C . ALA A 1 186 ? -24.396 4.426 24.403 1.00 94.12 186 ALA A C 1
ATOM 1491 O O . ALA A 1 186 ? -23.884 3.544 23.719 1.00 94.12 186 ALA A O 1
ATOM 1492 N N . ARG A 1 187 ? -25.571 4.254 25.018 1.00 94.69 187 ARG A N 1
ATOM 1493 C CA . ARG A 1 187 ? -26.365 3.026 24.859 1.00 94.69 187 ARG A CA 1
ATOM 1494 C C . ARG A 1 187 ? -26.869 2.857 23.432 1.00 94.69 187 ARG A C 1
ATOM 1496 O O . ARG A 1 187 ? -26.788 1.749 22.912 1.00 94.69 187 ARG A O 1
ATOM 1503 N N . THR A 1 188 ? -27.349 3.930 22.807 1.00 95.12 188 THR A N 1
ATOM 1504 C CA . THR A 1 188 ? -27.815 3.889 21.416 1.00 95.12 188 THR A CA 1
ATOM 1505 C C . THR A 1 188 ? -26.667 3.576 20.461 1.00 95.12 188 THR A C 1
ATOM 1507 O O . THR A 1 188 ? -26.778 2.642 19.677 1.00 95.12 188 THR A O 1
ATOM 1510 N N . VAL A 1 189 ? -25.518 4.249 20.593 1.00 95.62 189 VAL A N 1
ATOM 1511 C CA . VAL A 1 189 ? -24.330 3.967 19.765 1.00 95.62 189 VAL A CA 1
ATOM 1512 C C . VAL A 1 189 ? -23.857 2.516 19.934 1.00 95.62 189 VAL A C 1
ATOM 1514 O O . VAL A 1 189 ? -23.541 1.858 18.945 1.00 95.62 189 VAL A O 1
ATOM 1517 N N . ILE A 1 190 ? -23.854 1.984 21.164 1.00 96.75 190 ILE A N 1
ATOM 1518 C CA . ILE A 1 190 ? -23.541 0.569 21.426 1.00 96.75 190 ILE A CA 1
ATOM 1519 C C . ILE A 1 190 ? -24.548 -0.362 20.737 1.00 96.75 190 ILE A C 1
ATOM 1521 O O . ILE A 1 190 ? -24.141 -1.364 20.154 1.00 96.75 190 ILE A O 1
ATOM 1525 N N . ALA A 1 191 ? -25.844 -0.045 20.775 1.00 96.00 191 ALA A N 1
ATOM 1526 C CA . ALA A 1 191 ? -26.875 -0.855 20.130 1.00 96.00 191 ALA A CA 1
ATOM 1527 C C . ALA A 1 191 ? -26.725 -0.872 18.599 1.00 96.00 191 ALA A C 1
ATOM 1529 O O . ALA A 1 191 ? -26.760 -1.949 18.004 1.00 96.00 191 ALA A O 1
ATOM 1530 N N . CYS A 1 192 ? -26.472 0.283 17.975 1.00 95.94 192 CYS A N 1
ATOM 1531 C CA . CYS A 1 192 ? -26.191 0.375 16.539 1.00 95.94 192 CYS A CA 1
ATOM 1532 C C . CYS A 1 192 ? -24.942 -0.439 16.161 1.00 95.94 192 CYS A C 1
ATOM 1534 O O . CYS A 1 192 ? -24.940 -1.164 15.169 1.00 95.94 192 CYS A O 1
ATOM 1536 N N . ALA A 1 193 ? -23.879 -0.379 16.973 1.00 95.25 193 ALA A N 1
ATOM 1537 C CA . ALA A 1 193 ? -22.681 -1.187 16.750 1.00 95.25 193 ALA A CA 1
ATOM 1538 C C . ALA A 1 193 ? -22.970 -2.694 16.877 1.00 95.25 193 ALA A C 1
ATOM 1540 O O . ALA A 1 193 ? -22.555 -3.479 16.027 1.00 95.25 193 ALA A O 1
ATOM 1541 N N . ALA A 1 194 ? -23.718 -3.108 17.898 1.00 95.75 194 ALA A N 1
ATOM 1542 C CA . ALA A 1 194 ? -24.095 -4.505 18.100 1.00 95.75 194 ALA A CA 1
ATOM 1543 C C . ALA A 1 194 ? -24.874 -5.067 16.903 1.00 95.75 194 ALA A C 1
ATOM 1545 O O . ALA A 1 194 ? -24.548 -6.140 16.393 1.00 95.75 194 ALA A O 1
ATOM 1546 N N . GLU A 1 195 ? -25.853 -4.311 16.401 1.00 94.19 195 GLU A N 1
ATOM 1547 C CA . GLU A 1 195 ? -26.657 -4.712 15.248 1.00 94.19 195 GLU A CA 1
ATOM 1548 C C . GLU A 1 195 ? -25.832 -4.759 13.956 1.00 94.19 195 GLU A C 1
ATOM 1550 O O . GLU A 1 195 ? -25.831 -5.778 13.264 1.00 94.19 195 GLU A O 1
ATOM 1555 N N . ALA A 1 196 ? -25.088 -3.693 13.646 1.00 94.81 196 ALA A N 1
ATOM 1556 C CA . ALA A 1 196 ? -24.314 -3.603 12.410 1.00 94.81 196 ALA A CA 1
ATOM 1557 C C . ALA A 1 196 ? -23.199 -4.660 12.320 1.00 94.81 196 ALA A C 1
ATOM 1559 O O . ALA A 1 196 ? -22.902 -5.164 11.233 1.00 94.81 196 ALA A O 1
ATOM 1560 N N . TYR A 1 197 ? -22.584 -5.012 13.453 1.00 93.19 197 TYR A N 1
ATOM 1561 C CA . TYR A 1 197 ? -21.489 -5.982 13.511 1.00 93.19 197 TYR A CA 1
ATOM 1562 C C . TYR A 1 197 ? -21.938 -7.404 13.868 1.00 93.19 197 TYR A C 1
ATOM 1564 O O . TYR A 1 197 ? -21.150 -8.337 13.714 1.00 93.19 197 TYR A O 1
ATOM 1572 N N . GLY A 1 198 ? -23.202 -7.595 14.260 1.00 92.25 198 GLY A N 1
ATOM 1573 C CA . GLY A 1 198 ? -23.767 -8.904 14.587 1.00 92.25 198 GLY A CA 1
ATOM 1574 C C . GLY A 1 198 ? -23.209 -9.505 15.879 1.00 92.25 198 GLY A C 1
ATOM 1575 O O . GLY A 1 198 ? -23.049 -10.723 15.955 1.00 92.25 198 GLY A O 1
ATOM 1576 N N . VAL A 1 199 ? -22.897 -8.663 16.867 1.00 93.31 199 VAL A N 1
ATOM 1577 C CA . VAL A 1 199 ? -22.369 -9.062 18.184 1.00 93.31 199 VAL A CA 1
ATOM 1578 C C . VAL A 1 199 ? -23.352 -8.694 19.297 1.00 93.31 199 VAL A C 1
ATOM 1580 O O . VAL A 1 199 ? -24.272 -7.904 19.086 1.00 93.31 199 VAL A O 1
ATOM 1583 N N . ASP A 1 200 ? -23.180 -9.250 20.497 1.00 91.94 200 ASP A N 1
ATOM 1584 C CA . ASP A 1 200 ? -24.025 -8.887 21.636 1.00 91.94 200 ASP A CA 1
ATOM 1585 C C . ASP A 1 200 ? -23.617 -7.516 22.206 1.00 91.94 200 ASP A C 1
ATOM 1587 O O . ASP A 1 200 ? -22.441 -7.243 22.440 1.00 91.94 200 ASP A O 1
ATOM 1591 N N . ALA A 1 201 ? -24.595 -6.645 22.472 1.00 92.81 201 ALA A N 1
ATOM 1592 C CA . ALA A 1 201 ? -24.349 -5.305 23.008 1.00 92.81 201 ALA A CA 1
ATOM 1593 C C . ALA A 1 201 ? -23.603 -5.315 24.354 1.00 92.81 201 ALA A C 1
ATOM 1595 O O . ALA A 1 201 ? -22.921 -4.348 24.686 1.00 92.81 201 ALA A O 1
ATOM 1596 N N . SER A 1 202 ? -23.715 -6.394 25.134 1.00 92.00 202 SER A N 1
ATOM 1597 C CA . SER A 1 202 ? -23.007 -6.548 26.407 1.00 92.00 202 SER A CA 1
ATOM 1598 C C . SER A 1 202 ? -21.506 -6.812 26.257 1.00 92.00 202 SER A C 1
ATOM 1600 O O . SER A 1 202 ? -20.763 -6.614 27.218 1.00 92.00 202 SER A O 1
ATOM 1602 N N . GLU A 1 203 ? -21.052 -7.208 25.066 1.00 90.69 203 GLU A N 1
ATOM 1603 C CA . GLU A 1 203 ? -19.636 -7.408 24.736 1.00 90.69 203 GLU A CA 1
ATOM 1604 C C . GLU A 1 203 ? -18.953 -6.102 24.294 1.00 90.69 203 GLU A C 1
ATOM 1606 O O . GLU A 1 203 ? -17.726 -6.029 24.203 1.00 90.69 203 GLU A O 1
ATOM 1611 N N . ILE A 1 204 ? -19.736 -5.046 24.056 1.00 93.44 204 ILE A N 1
ATOM 1612 C CA . ILE A 1 204 ? -19.253 -3.751 23.586 1.00 93.44 204 ILE A CA 1
ATOM 1613 C C . ILE A 1 204 ? -19.127 -2.772 24.756 1.00 93.44 204 ILE A C 1
ATOM 1615 O O . ILE A 1 204 ? -20.043 -2.555 25.548 1.00 93.44 204 ILE A O 1
ATOM 1619 N N . THR A 1 205 ? -17.977 -2.112 24.826 1.00 94.81 205 THR A N 1
ATOM 1620 C CA . THR A 1 205 ? -17.670 -1.066 25.803 1.00 94.81 205 THR A CA 1
ATOM 1621 C C . THR A 1 205 ? -17.279 0.222 25.086 1.00 94.81 205 THR A C 1
ATOM 1623 O O . THR A 1 205 ? -17.000 0.226 23.891 1.00 94.81 205 THR A O 1
ATOM 1626 N N . LEU A 1 206 ? -17.192 1.334 25.818 1.00 93.19 206 LEU A N 1
ATOM 1627 C CA . LEU A 1 206 ? -16.728 2.605 25.251 1.00 93.19 206 LEU A CA 1
ATOM 1628 C C . LEU A 1 206 ? -15.303 2.522 24.674 1.00 93.19 206 LEU A C 1
ATOM 1630 O O . LEU A 1 206 ? -14.993 3.223 23.718 1.00 93.19 206 LEU A O 1
ATOM 1634 N N . SER A 1 207 ? -14.444 1.668 25.233 1.00 94.12 207 SER A N 1
ATOM 1635 C CA . SER A 1 207 ? -13.073 1.458 24.753 1.00 94.12 207 SER A CA 1
ATOM 1636 C C . SER A 1 207 ? -12.958 0.445 23.614 1.00 94.12 207 SER A C 1
ATOM 1638 O O . SER A 1 207 ? -11.851 0.228 23.137 1.00 94.12 207 SER A O 1
ATOM 1640 N N . THR A 1 208 ? -14.055 -0.197 23.204 1.00 93.12 208 THR A N 1
ATOM 1641 C CA . THR A 1 208 ? -14.040 -1.168 22.105 1.00 93.12 208 THR A CA 1
ATOM 1642 C C . THR A 1 208 ? -13.680 -0.455 20.804 1.00 93.12 208 THR A C 1
ATOM 1644 O O . THR A 1 208 ? -14.385 0.471 20.396 1.00 93.12 208 THR A O 1
ATOM 1647 N N . ASP A 1 209 ? -12.592 -0.889 20.169 1.00 91.75 209 ASP A N 1
ATOM 1648 C CA . ASP A 1 209 ? -12.176 -0.458 18.837 1.00 91.75 209 ASP A CA 1
ATOM 1649 C C . ASP A 1 209 ? -12.991 -1.211 17.781 1.00 91.75 209 ASP A C 1
ATOM 1651 O O . ASP A 1 209 ? -13.008 -2.444 17.745 1.00 91.75 209 ASP A O 1
ATOM 1655 N N . ILE A 1 210 ? -13.694 -0.485 16.915 1.00 90.75 210 ILE A N 1
ATOM 1656 C CA . ILE A 1 210 ? -14.617 -1.109 15.960 1.00 90.75 210 ILE A CA 1
ATOM 1657 C C . ILE A 1 210 ? -13.895 -1.902 14.868 1.00 90.75 210 ILE A C 1
ATOM 1659 O O . ILE A 1 210 ? -14.458 -2.866 14.353 1.00 90.75 210 ILE A O 1
ATOM 1663 N N . ARG A 1 211 ? -12.652 -1.542 14.530 1.00 84.94 211 ARG A N 1
ATOM 1664 C CA . ARG A 1 211 ? -11.874 -2.203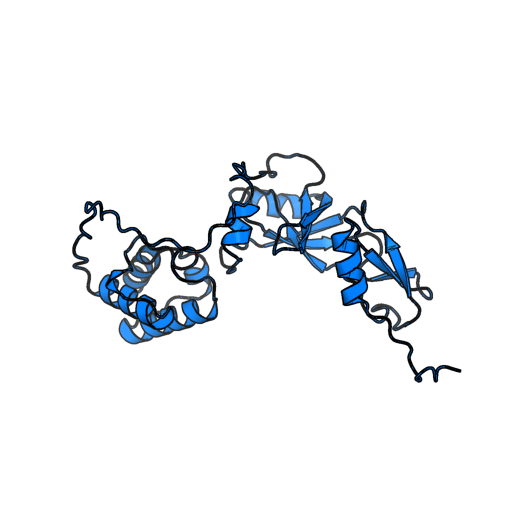 13.474 1.00 84.94 211 ARG A CA 1
ATOM 1665 C C . ARG A 1 211 ? -11.092 -3.390 14.020 1.00 84.94 211 ARG A C 1
ATOM 1667 O O . ARG A 1 211 ? -11.015 -4.417 13.352 1.00 84.94 211 ARG A O 1
ATOM 1674 N N . GLU A 1 212 ? -10.523 -3.249 15.213 1.00 82.75 212 GLU A N 1
ATOM 1675 C CA . GLU A 1 212 ? -9.686 -4.285 15.824 1.00 82.75 212 GLU A CA 1
ATOM 1676 C C . GLU A 1 212 ? -10.482 -5.299 16.650 1.00 82.75 212 GLU A C 1
ATOM 1678 O O . GLU A 1 212 ? -10.086 -6.461 16.731 1.00 82.75 212 GLU A O 1
ATOM 1683 N N . ASN A 1 213 ? -11.578 -4.888 17.297 1.00 87.19 213 ASN A N 1
ATOM 1684 C CA . ASN A 1 213 ? -12.330 -5.763 18.202 1.00 87.19 213 ASN A CA 1
ATOM 1685 C C . ASN A 1 213 ? -13.628 -6.310 17.601 1.00 87.19 213 ASN A C 1
ATOM 1687 O O . ASN A 1 213 ? -14.113 -7.322 18.102 1.00 87.19 213 ASN A O 1
ATOM 1691 N N . LEU A 1 214 ? -14.194 -5.675 16.565 1.00 87.44 214 LEU A N 1
ATOM 1692 C CA . LEU A 1 214 ? -15.439 -6.133 15.932 1.00 87.44 214 LEU A CA 1
ATOM 1693 C C . LEU A 1 214 ? -15.201 -6.685 14.521 1.00 87.44 214 LEU A C 1
ATOM 1695 O O . LEU A 1 214 ? -15.314 -7.887 14.296 1.00 87.44 214 LEU A O 1
ATOM 1699 N N . SER A 1 215 ? -14.918 -5.818 13.545 1.00 84.88 215 SER A N 1
ATOM 1700 C CA . SER A 1 215 ? -14.651 -6.219 12.158 1.00 84.88 215 SER A CA 1
ATOM 1701 C C . SER A 1 215 ? -14.030 -5.073 11.362 1.00 84.88 215 SER A C 1
ATOM 1703 O O . SER A 1 215 ? -14.377 -3.909 11.538 1.00 84.88 215 SER A O 1
ATOM 1705 N N . ASN A 1 216 ? -13.181 -5.406 10.393 1.00 79.00 216 ASN A N 1
ATOM 1706 C CA . ASN A 1 216 ? -12.651 -4.464 9.412 1.00 79.00 216 ASN A CA 1
ATOM 1707 C C . ASN A 1 216 ? -13.520 -4.356 8.136 1.00 79.00 216 ASN A C 1
ATOM 1709 O O . ASN A 1 216 ? -13.086 -3.797 7.134 1.00 79.00 216 ASN A O 1
ATOM 1713 N N . GLU A 1 217 ? -14.749 -4.871 8.110 1.00 81.25 217 GLU A N 1
ATOM 1714 C CA . GLU A 1 217 ? -15.615 -4.708 6.938 1.00 81.25 217 GLU A CA 1
ATOM 1715 C C . GLU A 1 217 ? -16.197 -3.287 6.868 1.00 81.25 217 GLU A C 1
ATOM 1717 O O . GLU A 1 217 ? -17.070 -2.905 7.648 1.00 81.25 217 GLU A O 1
ATOM 1722 N N . SER A 1 218 ? -15.766 -2.510 5.870 1.00 78.56 218 SER A N 1
ATOM 1723 C CA . SER A 1 218 ? -16.152 -1.099 5.711 1.00 78.56 218 SER A CA 1
ATOM 1724 C C . SER A 1 218 ? -17.661 -0.855 5.614 1.00 78.56 218 SER A C 1
ATOM 1726 O O . SER A 1 218 ? -18.160 0.163 6.096 1.00 78.56 218 SER A O 1
ATOM 1728 N N . MET A 1 219 ? -18.405 -1.804 5.039 1.00 85.50 219 MET A N 1
ATOM 1729 C CA . MET A 1 219 ? -19.862 -1.720 4.921 1.00 85.50 219 MET A CA 1
ATOM 1730 C C . MET A 1 219 ? -20.558 -1.707 6.287 1.00 85.50 219 MET A C 1
ATOM 1732 O O . MET A 1 219 ? -21.554 -1.006 6.440 1.00 85.50 219 MET A O 1
ATOM 1736 N N . LYS A 1 220 ? -20.026 -2.419 7.289 1.00 88.75 220 LYS A N 1
ATOM 1737 C CA . LYS A 1 220 ? -20.624 -2.475 8.631 1.00 88.75 220 LYS A CA 1
ATOM 1738 C C . LYS A 1 220 ? -20.508 -1.144 9.363 1.00 88.75 220 LYS A C 1
ATOM 1740 O O . LYS A 1 220 ? -21.464 -0.722 10.003 1.00 88.75 220 LYS A O 1
ATOM 1745 N N . MET A 1 221 ? -19.392 -0.429 9.204 1.00 88.81 221 MET A N 1
ATOM 1746 C CA . MET A 1 221 ? -19.251 0.916 9.772 1.00 88.81 221 MET A CA 1
ATOM 1747 C C . MET A 1 221 ? -20.252 1.897 9.152 1.00 88.81 221 MET A C 1
ATOM 1749 O O . MET A 1 221 ? -20.842 2.690 9.874 1.00 88.81 221 MET A O 1
ATOM 1753 N N . ILE A 1 222 ? -20.483 1.825 7.836 1.00 89.31 222 ILE A N 1
ATOM 1754 C CA . ILE A 1 222 ? -21.472 2.684 7.164 1.00 89.31 222 ILE A CA 1
ATOM 1755 C C . ILE A 1 222 ? -22.887 2.385 7.675 1.00 89.31 222 ILE A C 1
ATOM 1757 O O . ILE A 1 222 ? -23.640 3.318 7.939 1.00 89.31 222 ILE A O 1
ATOM 1761 N N . VAL A 1 223 ? -23.238 1.105 7.855 1.00 92.50 223 VAL A N 1
ATOM 1762 C CA . VAL A 1 223 ? -24.530 0.705 8.442 1.00 92.50 223 VAL A CA 1
ATOM 1763 C C . VAL A 1 223 ? -24.669 1.243 9.866 1.00 92.50 223 VAL A C 1
ATOM 1765 O O . VAL A 1 223 ? -25.680 1.867 10.174 1.00 92.50 223 VAL A O 1
ATOM 1768 N N . MET A 1 224 ? -23.639 1.072 10.701 1.00 94.25 224 MET A N 1
ATOM 1769 C CA . MET A 1 224 ? -23.623 1.592 12.069 1.00 94.25 224 MET A CA 1
ATOM 1770 C C . MET A 1 224 ? -23.826 3.110 12.098 1.00 94.25 224 MET A C 1
ATOM 1772 O O . MET A 1 224 ? -24.635 3.597 12.879 1.00 94.25 224 MET A O 1
ATOM 1776 N N . ILE A 1 225 ? -23.111 3.858 11.248 1.00 93.25 225 ILE A N 1
ATOM 1777 C CA . ILE A 1 225 ? -23.243 5.317 11.165 1.00 93.25 225 ILE A CA 1
ATOM 1778 C C . ILE A 1 225 ? -24.664 5.683 10.752 1.00 93.25 225 ILE A C 1
ATOM 1780 O O . ILE A 1 225 ? -25.299 6.431 11.476 1.00 93.25 225 ILE A O 1
ATOM 1784 N N . SER A 1 226 ? -25.201 5.096 9.679 1.00 93.38 226 SER A N 1
ATOM 1785 C CA . SER A 1 226 ? -26.575 5.368 9.231 1.00 93.38 226 SER A CA 1
ATOM 1786 C C . SER A 1 226 ? -27.603 5.148 10.345 1.00 93.38 226 SER A C 1
ATOM 1788 O O . SER A 1 226 ? -28.501 5.961 10.512 1.00 93.38 226 SER A O 1
ATOM 1790 N N . GLN A 1 227 ? -27.457 4.080 11.135 1.00 94.94 227 GLN A N 1
ATOM 1791 C CA . GLN A 1 227 ? -28.343 3.809 12.270 1.00 94.94 227 GLN A CA 1
ATOM 1792 C C . GLN A 1 227 ? -28.192 4.844 13.391 1.00 94.94 227 GLN A C 1
ATOM 1794 O O . GLN A 1 227 ? -29.186 5.256 13.979 1.00 94.94 227 GLN A O 1
ATOM 1799 N N . ILE A 1 228 ? -26.964 5.281 13.685 1.00 95.06 228 ILE A N 1
ATOM 1800 C CA . ILE A 1 228 ? -26.705 6.351 14.658 1.00 95.06 228 ILE A CA 1
ATOM 1801 C C . ILE A 1 228 ? -27.354 7.659 14.197 1.00 95.06 228 ILE A C 1
ATOM 1803 O O . ILE A 1 228 ? -27.990 8.333 15.005 1.00 95.06 228 ILE A O 1
ATOM 1807 N N . GLU A 1 229 ? -27.197 8.013 12.920 1.00 94.00 229 GLU A N 1
ATOM 1808 C CA . GLU A 1 229 ? -27.782 9.224 12.340 1.00 94.00 229 GLU A CA 1
ATOM 1809 C C . GLU A 1 229 ? -29.315 9.187 12.412 1.00 94.00 229 GLU A C 1
ATOM 1811 O O . GLU A 1 229 ? -29.924 10.175 12.818 1.00 94.00 229 GLU A O 1
ATOM 1816 N N . ASP A 1 230 ? -29.925 8.041 12.097 1.00 94.00 230 ASP A N 1
ATOM 1817 C CA . ASP A 1 230 ? -31.378 7.848 12.134 1.00 94.00 230 ASP A CA 1
ATOM 1818 C C . ASP A 1 230 ? -31.950 7.894 13.566 1.00 94.00 230 ASP A C 1
ATOM 1820 O O . ASP A 1 230 ? -32.996 8.502 13.798 1.00 94.00 230 ASP A O 1
ATOM 1824 N N . GLU A 1 231 ? -31.284 7.259 14.536 1.00 93.38 231 GLU A N 1
ATOM 1825 C CA . GLU A 1 231 ? -31.775 7.157 15.920 1.00 93.38 231 GLU A CA 1
ATOM 1826 C C . GLU A 1 231 ? -31.506 8.419 16.752 1.00 93.38 231 GLU A C 1
ATOM 1828 O O . GLU A 1 231 ? -32.271 8.737 17.666 1.00 93.38 231 GLU A O 1
ATOM 1833 N N . LEU A 1 232 ? -30.409 9.132 16.475 1.00 92.44 232 LEU A N 1
ATOM 1834 C CA . LEU A 1 232 ? -29.966 10.278 17.276 1.00 92.44 232 LEU A CA 1
ATOM 1835 C C . LEU A 1 232 ? -30.100 11.623 16.554 1.00 92.44 232 LEU A C 1
ATOM 1837 O O . LEU A 1 232 ? -29.803 12.639 17.170 1.00 92.44 232 LEU A O 1
ATOM 1841 N N . ASP A 1 233 ? -30.563 11.657 15.300 1.00 89.44 233 ASP A N 1
ATOM 1842 C CA . ASP A 1 233 ? -30.720 12.879 14.486 1.00 89.44 233 ASP A CA 1
ATOM 1843 C C . ASP A 1 233 ? -29.420 13.711 14.401 1.00 89.44 233 ASP A C 1
ATOM 1845 O O . ASP A 1 233 ? -29.420 14.942 14.426 1.00 89.44 233 ASP A O 1
ATOM 1849 N N . ALA A 1 234 ? -28.276 13.022 14.338 1.00 90.00 234 ALA A N 1
ATOM 1850 C CA . ALA A 1 234 ? -26.940 13.613 14.333 1.00 90.00 234 ALA A CA 1
ATOM 1851 C C . ALA A 1 234 ? -26.150 13.134 13.114 1.00 90.00 234 ALA A C 1
ATOM 1853 O O . ALA A 1 234 ? -25.896 11.946 13.001 1.00 90.00 234 ALA A O 1
ATOM 1854 N N . THR A 1 235 ? -25.710 14.039 12.234 1.00 90.75 235 THR A N 1
ATOM 1855 C CA . THR A 1 235 ? -24.950 13.686 11.018 1.00 90.75 235 THR A CA 1
ATOM 1856 C C . THR A 1 235 ? -23.449 13.544 11.291 1.00 90.75 235 THR A C 1
ATOM 1858 O O . THR A 1 235 ? -22.811 14.473 11.802 1.00 90.75 235 THR A O 1
ATOM 1861 N N . ILE A 1 236 ? -22.863 12.413 10.890 1.00 89.00 236 ILE A N 1
ATOM 1862 C CA . ILE A 1 236 ? -21.426 12.133 10.980 1.00 89.00 236 ILE A CA 1
ATOM 1863 C C . ILE A 1 236 ? -20.857 12.028 9.565 1.00 89.00 236 ILE A C 1
ATOM 1865 O O . ILE A 1 236 ? -21.025 11.033 8.863 1.00 89.00 236 ILE A O 1
ATOM 1869 N N . GLU A 1 237 ? -20.112 13.051 9.155 1.00 85.50 237 GLU A N 1
ATOM 1870 C CA . GLU A 1 237 ? -19.483 13.078 7.835 1.00 85.50 237 GLU A CA 1
ATOM 1871 C C . GLU A 1 237 ? -18.478 11.928 7.671 1.00 85.50 237 GLU A C 1
ATOM 1873 O O . GLU A 1 237 ? -17.680 11.640 8.566 1.00 85.50 237 GLU A O 1
ATOM 1878 N N . ILE A 1 238 ? -18.437 11.316 6.484 1.00 79.19 238 ILE A N 1
ATOM 1879 C CA . ILE A 1 238 ? -17.579 10.148 6.195 1.00 79.19 238 ILE A CA 1
ATOM 1880 C C . ILE A 1 238 ? -16.096 10.441 6.481 1.00 79.19 238 ILE A C 1
ATOM 1882 O O . ILE A 1 238 ? -15.357 9.581 6.963 1.00 79.19 238 ILE A O 1
ATOM 1886 N N . GLN A 1 239 ? -15.651 11.669 6.204 1.00 74.31 239 GLN A N 1
ATOM 1887 C CA . GLN A 1 239 ? -14.276 12.095 6.476 1.00 74.31 239 GLN A CA 1
ATOM 1888 C C . GLN A 1 239 ? -13.971 12.120 7.979 1.00 74.31 239 GLN A C 1
ATOM 1890 O O . GLN A 1 239 ? -12.881 11.723 8.383 1.00 74.31 239 GLN A O 1
ATOM 1895 N N . GLU A 1 240 ? -14.932 12.535 8.805 1.00 83.12 240 GLU A N 1
ATOM 1896 C CA . GLU A 1 240 ? -14.798 12.558 10.262 1.00 83.12 240 GLU A CA 1
ATOM 1897 C C . GLU A 1 240 ? -14.838 11.134 10.822 1.00 83.12 240 GLU A C 1
ATOM 1899 O O . GLU A 1 240 ? -13.964 10.765 11.602 1.00 83.12 240 GLU A O 1
ATOM 1904 N N . ALA A 1 241 ? -15.782 10.311 10.353 1.00 82.38 241 ALA A N 1
ATOM 1905 C CA . ALA A 1 241 ? -15.915 8.909 10.745 1.00 82.38 241 ALA A CA 1
ATOM 1906 C C . ALA A 1 241 ? -14.638 8.094 10.495 1.00 82.38 241 ALA A C 1
ATOM 1908 O O . ALA A 1 241 ? -14.290 7.212 11.280 1.00 82.38 241 ALA A O 1
ATOM 1909 N N . SER A 1 242 ? -13.899 8.424 9.431 1.00 75.62 242 SER A N 1
ATOM 1910 C CA . SER A 1 242 ? -12.637 7.758 9.095 1.00 75.62 242 SER A CA 1
ATOM 1911 C C . SER A 1 242 ? -11.550 7.897 10.171 1.00 75.62 242 SER A C 1
ATOM 1913 O O . SER A 1 242 ? -10.624 7.092 10.199 1.00 75.62 242 SER A O 1
ATOM 1915 N N . LEU A 1 243 ? -11.677 8.886 11.063 1.00 82.19 243 LEU A N 1
ATOM 1916 C CA . LEU A 1 243 ? -10.738 9.168 12.151 1.00 82.19 243 LEU A CA 1
ATOM 1917 C C . LEU A 1 243 ? -11.195 8.603 13.506 1.00 82.19 243 LEU A C 1
ATOM 1919 O O . LEU A 1 243 ? -10.425 8.638 14.463 1.00 82.19 243 LEU A O 1
ATOM 1923 N N . LEU A 1 244 ? -12.433 8.110 13.599 1.00 89.62 244 LEU A N 1
ATOM 1924 C CA . LEU A 1 244 ? -13.000 7.540 14.822 1.00 89.62 244 LEU A CA 1
ATOM 1925 C C . LEU A 1 244 ? -12.645 6.052 14.891 1.00 89.62 244 LEU A C 1
ATOM 1927 O O . LEU A 1 244 ? -12.797 5.337 13.896 1.00 89.62 244 LEU A O 1
ATOM 1931 N N . ASN A 1 245 ? -12.156 5.586 16.040 1.00 88.62 245 ASN A N 1
ATOM 1932 C CA . ASN A 1 245 ? -11.670 4.213 16.223 1.00 88.62 245 ASN A CA 1
ATOM 1933 C C . ASN A 1 245 ? -12.499 3.445 17.249 1.00 88.62 245 ASN A C 1
ATOM 1935 O O . ASN A 1 245 ? -12.849 2.291 17.030 1.00 88.62 245 ASN A O 1
ATOM 1939 N N . THR A 1 246 ? -12.867 4.098 18.346 1.00 95.06 246 THR A N 1
ATOM 1940 C CA . THR A 1 246 ? -13.572 3.472 19.463 1.00 95.06 246 THR A CA 1
ATOM 1941 C C . THR A 1 246 ? -15.025 3.907 19.538 1.00 95.06 246 THR A C 1
ATOM 1943 O O . THR A 1 246 ? -15.380 4.993 19.084 1.00 95.06 246 THR A O 1
ATOM 1946 N N . ILE A 1 247 ? -15.873 3.108 20.189 1.00 95.75 247 ILE A N 1
ATOM 1947 C CA . ILE A 1 247 ? -17.266 3.482 20.492 1.00 95.75 247 ILE A CA 1
ATOM 1948 C C . ILE A 1 247 ? -17.344 4.851 21.177 1.00 95.75 247 ILE A C 1
ATOM 1950 O O . ILE A 1 247 ? -18.217 5.657 20.857 1.00 95.75 247 ILE A O 1
ATOM 1954 N N . LYS A 1 248 ? -16.410 5.149 22.086 1.00 94.88 248 LYS A N 1
ATOM 1955 C CA . LYS A 1 248 ? -16.312 6.454 22.740 1.00 94.88 248 LYS A CA 1
ATOM 1956 C C . LYS A 1 248 ? -16.160 7.598 21.739 1.00 94.88 248 LYS A C 1
ATOM 1958 O O . LYS A 1 248 ? -16.833 8.610 21.908 1.00 94.88 248 LYS A O 1
ATOM 1963 N N . ASP A 1 249 ? -15.336 7.434 20.707 1.00 94.88 249 ASP A N 1
ATOM 1964 C CA . ASP A 1 249 ? -15.109 8.473 19.697 1.00 94.88 249 ASP A CA 1
ATOM 1965 C C . ASP A 1 249 ? -16.411 8.809 18.953 1.00 94.88 249 ASP A C 1
ATOM 1967 O O . ASP A 1 249 ? -16.718 9.980 18.727 1.00 94.88 249 ASP A O 1
ATOM 1971 N N . PHE A 1 250 ? -17.223 7.793 18.637 1.00 94.31 250 PHE A N 1
ATOM 1972 C CA . PHE A 1 250 ? -18.548 7.988 18.037 1.00 94.31 250 PHE A CA 1
ATOM 1973 C C . PHE A 1 250 ? -19.512 8.680 19.001 1.00 94.31 250 PHE A C 1
ATOM 1975 O O . PHE A 1 250 ? -20.181 9.631 18.610 1.00 94.31 250 PHE A O 1
ATOM 1982 N N . VAL A 1 251 ? -19.550 8.269 20.271 1.00 94.69 251 VAL A N 1
ATOM 1983 C CA . VAL A 1 251 ? -20.387 8.917 21.296 1.00 94.69 251 VAL A CA 1
ATOM 1984 C C . VAL A 1 251 ? -20.026 10.392 21.464 1.00 94.69 251 VAL A C 1
ATOM 1986 O O . VAL A 1 251 ? -20.911 11.244 21.527 1.00 94.69 251 VAL A O 1
ATOM 1989 N N . GLU A 1 252 ? -18.736 10.713 21.549 1.00 94.19 252 GLU A N 1
ATOM 1990 C CA . GLU A 1 252 ? -18.261 12.091 21.675 1.00 94.19 252 GLU A CA 1
ATOM 1991 C C . GLU A 1 252 ? -18.566 12.906 20.416 1.00 94.19 252 GLU A C 1
ATOM 1993 O O . GLU A 1 252 ? -19.009 14.049 20.532 1.00 94.19 252 GLU A O 1
ATOM 1998 N N . LYS A 1 253 ? -18.420 12.309 19.227 1.00 93.38 253 LYS A N 1
ATOM 1999 C CA . LYS A 1 253 ? -18.770 12.966 17.966 1.00 93.38 253 LYS A CA 1
ATOM 2000 C C . LYS A 1 253 ? -20.263 13.265 17.871 1.00 93.38 253 LYS A C 1
ATOM 2002 O O . LYS A 1 253 ? -20.621 14.379 17.513 1.00 93.38 253 LYS A O 1
ATOM 2007 N N . VAL A 1 254 ? -21.131 12.323 18.234 1.00 93.44 254 VAL A N 1
ATOM 2008 C CA . VAL A 1 254 ? -22.584 12.553 18.254 1.00 93.44 254 VAL A CA 1
ATOM 2009 C C . VAL A 1 254 ? -22.934 13.694 19.205 1.00 93.44 254 VAL A C 1
ATOM 2011 O O . VAL A 1 254 ? -23.660 14.605 18.827 1.00 93.44 254 VAL A O 1
ATOM 2014 N N . LYS A 1 255 ? -22.356 13.711 20.413 1.00 91.81 255 LYS A N 1
ATOM 2015 C CA . LYS A 1 255 ? -22.569 14.801 21.380 1.00 91.81 255 LYS A CA 1
ATOM 2016 C C . LYS A 1 255 ? -22.132 16.173 20.877 1.00 91.81 255 LYS A C 1
ATOM 2018 O O . LYS A 1 255 ? -22.665 17.168 21.343 1.00 91.81 255 LYS A O 1
ATOM 2023 N N . GLU A 1 256 ? -21.144 16.240 19.990 1.00 91.56 256 GLU A N 1
ATOM 2024 C CA . GLU A 1 256 ? -20.711 17.493 19.362 1.00 91.56 256 GLU A CA 1
ATOM 2025 C C . GLU A 1 256 ? -21.733 18.016 18.338 1.00 91.56 256 GLU A C 1
ATOM 2027 O O . GLU A 1 256 ? -21.783 19.217 18.078 1.00 91.56 256 GLU A O 1
ATOM 2032 N N . LYS A 1 257 ? -22.523 17.119 17.734 1.00 87.81 257 LYS A N 1
ATOM 2033 C CA . LYS A 1 257 ? -23.463 17.426 16.644 1.00 87.81 257 LYS A CA 1
ATOM 2034 C C . LYS A 1 257 ? -24.901 17.680 17.124 1.00 87.81 257 LYS A C 1
ATOM 2036 O O . LYS A 1 257 ? -25.697 18.168 16.325 1.00 87.81 257 LYS A O 1
ATOM 2041 N N . LEU A 1 258 ? -25.206 17.369 18.388 1.00 83.81 258 LEU A N 1
ATOM 2042 C CA . LEU A 1 258 ? -26.476 17.645 19.082 1.00 83.81 258 LEU A CA 1
ATOM 2043 C C . LEU A 1 258 ? -26.488 19.036 19.731 1.00 83.81 258 LEU A C 1
ATOM 2045 O O . LEU A 1 258 ? -27.541 19.711 19.662 1.00 83.81 258 LEU A O 1
#

Foldseek 3Di:
DPPDDPDDFDPLVVVQLVCLVVVWHKWKADPPPRAIEPVHDCADPVPRHNDIDIDTCQWWKKWWQAWAACLLPLDDPVCCLQWNGWIWTWIDTPRYDIDIFTEGQFDSVCVVVVRVDSVVDTFMKHWDFDDDPPDTDIGIYGPDDDPGGHTDPDPDDDDDDDDDDDDDDDDDPDDDPADPPPDPLLLQLLVLLCVLQVHDSVVADQADFSSNRGHSDPVSLVSSQVSSCVVLVFHDDSVNSSNDTGSNSVSVNRVVRD

Solvent-accessible surface area (backbone atoms only — not comparable to full-atom values): 15488 Å² total; per-residue (Å²): 133,82,84,77,55,102,67,86,79,75,65,60,71,59,55,43,56,54,34,47,72,75,75,37,41,60,30,28,32,24,74,84,78,63,48,35,34,56,78,66,62,80,46,35,87,90,77,65,44,63,58,58,44,81,40,82,45,70,82,49,60,28,33,43,72,45,74,43,81,39,80,60,50,66,58,61,60,69,56,33,73,69,59,37,61,54,29,44,26,32,38,38,41,86,69,32,66,72,40,79,48,46,36,36,34,44,40,78,92,42,48,71,65,50,56,53,43,39,77,76,43,88,42,52,28,28,74,38,80,46,78,57,97,91,45,79,46,82,38,29,29,63,64,63,90,51,97,52,56,37,72,66,87,69,79,80,77,76,82,90,76,92,76,85,88,77,93,73,92,78,79,87,82,87,82,77,82,75,74,79,79,84,44,69,63,50,52,52,50,41,47,29,44,16,63,44,71,72,50,62,49,88,80,58,48,57,81,38,32,47,53,81,72,71,48,44,57,66,68,36,56,53,48,22,49,52,46,40,27,70,77,66,75,24,84,77,54,70,78,62,53,33,74,48,55,29,48,40,46,52,41,54,51,45,64,73,58,107